Protein AF-A0A183HMC9-F1 (afdb_monomer)

Nearest PDB structures (foldseek):
  1joc-assembly1_B  TM=7.074E-01  e=7.768E-12  Homo sapiens
  2yw8-assembly1_A  TM=9.447E-01  e=4.026E-07  Homo sapiens
  3t7l-assembly1_A  TM=9.805E-01  e=4.493E-06  Homo sapiens
  2yqm-assembly1_A  TM=8.477E-01  e=4.026E-07  Homo sapiens
  1hyj-assembly1_A  TM=8.318E-01  e=1.734E-06  Homo sapiens

Sequence (182 aa):
DKEESLSKLHVQLETEKNRLKEASKYNEEKNENLKQMKEDLNELRIVQRDLEKKKAEWLQEKRALQERCLTAESDLEFERERAIVNKRNFDDVQTAIRELGQVNQNLQMDFAKQISRKWLEDSEAINCRACDKPFTLTNRKHHCRQCGQIFCASCSSFTAKIASSRNPVRVCNACHEEIMHR

Secondary structure (DSSP, 8-state):
-HHHHHHHHHHHHHHHHHHHHHHHHHHHHHHHHHHHHHHHHHHHHHHHHHHHHHHHHHHHHHHHHHHHHHHHHHHHHHHHHHHHHHHHHHHHHHHHHHHHHHHHHHHHHHHHHHHT-----TTT-SB-TTT-PBP-SSS--EE-TTT--EE-TGGG-EEEEETTEEEEEEE-HHHHHHHHT-

Structure (mmCIF, N/CA/C/O backbone):
data_AF-A0A183HMC9-F1
#
_entry.id   AF-A0A183HMC9-F1
#
loop_
_atom_site.group_PDB
_atom_site.id
_atom_site.type_symbol
_atom_site.label_atom_id
_atom_site.label_alt_id
_atom_site.label_comp_id
_atom_site.label_asym_id
_atom_site.label_entity_id
_atom_site.label_seq_id
_atom_site.pdbx_PDB_ins_code
_atom_site.Cartn_x
_atom_site.Cartn_y
_atom_site.Cartn_z
_atom_site.occupancy
_atom_site.B_iso_or_equiv
_atom_site.auth_seq_id
_atom_site.auth_comp_id
_atom_site.auth_asym_id
_atom_site.auth_atom_id
_atom_site.pdbx_PDB_model_num
ATOM 1 N N . ASP A 1 1 ? -75.807 0.124 96.092 1.00 62.97 1 ASP A N 1
ATOM 2 C CA . ASP A 1 1 ? -75.284 -0.032 94.713 1.00 62.97 1 ASP A CA 1
ATOM 3 C C . ASP A 1 1 ? -73.805 -0.407 94.602 1.00 62.97 1 ASP A C 1
ATOM 5 O O . ASP A 1 1 ? -73.076 0.156 93.794 1.00 62.97 1 ASP A O 1
ATOM 9 N N . LYS A 1 2 ? -73.324 -1.402 95.360 1.00 70.06 2 LYS A N 1
ATOM 10 C CA . LYS A 1 2 ? -71.967 -1.953 95.152 1.00 70.06 2 LYS A CA 1
ATOM 11 C C . LYS A 1 2 ? -71.930 -2.991 94.022 1.00 70.06 2 LYS A C 1
ATOM 13 O O . LYS A 1 2 ? -70.942 -3.051 93.298 1.00 70.06 2 LYS A O 1
ATOM 18 N N . GLU A 1 3 ? -73.010 -3.751 93.843 1.00 75.06 3 GLU A N 1
ATOM 19 C CA . GLU A 1 3 ? -73.153 -4.749 92.770 1.00 75.06 3 GLU A CA 1
ATOM 20 C C . GLU A 1 3 ? -73.138 -4.129 91.370 1.00 75.06 3 GLU A C 1
ATOM 22 O O . GLU A 1 3 ? -72.444 -4.628 90.489 1.00 75.06 3 GLU A O 1
ATOM 27 N N . GLU A 1 4 ? -73.825 -3.003 91.164 1.00 78.38 4 GLU A N 1
ATOM 28 C CA . GLU A 1 4 ? -73.857 -2.335 89.856 1.00 78.38 4 GLU A CA 1
ATOM 29 C C . GLU A 1 4 ? -72.483 -1.761 89.466 1.00 78.38 4 GLU A C 1
ATOM 31 O O . GLU A 1 4 ? -72.068 -1.828 88.308 1.00 78.38 4 GLU A O 1
ATOM 36 N N . SER A 1 5 ? -71.736 -1.248 90.448 1.00 82.69 5 SER A N 1
ATOM 37 C CA . SER A 1 5 ? -70.378 -0.732 90.244 1.00 82.69 5 SER A CA 1
ATOM 38 C C . SER A 1 5 ? -69.383 -1.858 89.919 1.00 82.69 5 SER A C 1
ATOM 40 O O . SER A 1 5 ? -68.568 -1.723 89.008 1.00 82.69 5 SER A O 1
ATOM 42 N N . LEU A 1 6 ? -69.505 -3.012 90.590 1.00 86.12 6 LEU A N 1
ATOM 43 C CA . LEU A 1 6 ? -68.744 -4.230 90.276 1.00 86.12 6 LEU A CA 1
ATOM 44 C C . LEU A 1 6 ? -69.059 -4.767 88.871 1.00 86.12 6 LEU A C 1
ATOM 46 O O . LEU A 1 6 ? -68.142 -5.144 88.143 1.00 86.12 6 LEU A O 1
ATOM 50 N N . SER A 1 7 ? -70.332 -4.759 88.468 1.00 87.31 7 SER A N 1
ATOM 51 C CA . SER A 1 7 ? -70.762 -5.187 87.132 1.00 87.31 7 SER A CA 1
ATOM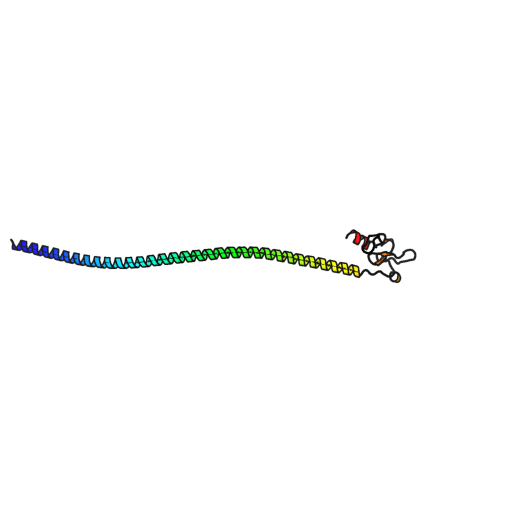 52 C C . SER A 1 7 ? -70.194 -4.289 86.023 1.00 87.31 7 SER A C 1
ATOM 54 O O . SER A 1 7 ? -69.635 -4.793 85.048 1.00 87.31 7 SER A O 1
ATOM 56 N N . LYS A 1 8 ? -70.229 -2.958 86.197 1.00 89.25 8 LYS A N 1
ATOM 57 C CA . LYS A 1 8 ? -69.613 -2.004 85.251 1.00 89.25 8 LYS A CA 1
ATOM 58 C C . LYS A 1 8 ? -68.103 -2.202 85.129 1.00 89.25 8 LYS A C 1
ATOM 60 O O . LYS A 1 8 ? -67.583 -2.210 84.014 1.00 89.25 8 LYS A O 1
ATOM 65 N N . LEU A 1 9 ? -67.412 -2.412 86.251 1.00 90.88 9 LEU A N 1
ATOM 66 C CA . LEU A 1 9 ? -65.973 -2.678 86.251 1.00 90.88 9 LEU A CA 1
ATOM 67 C C . LEU A 1 9 ? -65.641 -3.991 85.522 1.00 90.88 9 LEU A C 1
ATOM 69 O O . LEU A 1 9 ? -64.657 -4.057 84.792 1.00 90.88 9 LEU A O 1
ATOM 73 N N . HIS A 1 10 ? -66.483 -5.019 85.672 1.00 91.69 10 HIS A N 1
ATOM 74 C CA . HIS A 1 10 ? -66.322 -6.299 84.982 1.00 91.69 10 HIS A CA 1
ATOM 75 C C . HIS A 1 10 ? -66.470 -6.165 83.458 1.00 91.69 10 HIS A C 1
ATOM 77 O O . HIS A 1 10 ? -65.642 -6.683 82.711 1.00 91.69 10 HIS A O 1
ATOM 83 N N . VAL A 1 11 ? -67.468 -5.408 82.987 1.00 92.25 11 VAL A N 1
ATOM 84 C CA . VAL A 1 11 ? -67.662 -5.129 81.552 1.00 92.25 11 VAL A CA 1
ATOM 85 C C . VAL A 1 11 ? -66.489 -4.331 80.974 1.00 92.25 11 VAL A C 1
ATOM 87 O O . VAL A 1 11 ? -66.006 -4.643 79.883 1.00 92.25 11 VAL A O 1
ATOM 90 N N . GLN A 1 12 ? -65.991 -3.329 81.704 1.00 93.44 12 GLN A N 1
ATOM 91 C CA . GLN A 1 12 ? -64.810 -2.561 81.295 1.00 93.44 12 GLN A CA 1
ATOM 92 C C . GLN A 1 12 ? -63.561 -3.444 81.207 1.00 93.44 12 GLN A C 1
ATOM 94 O O . GLN A 1 12 ? -62.840 -3.379 80.213 1.00 93.44 12 GLN A O 1
ATOM 99 N N . LEU A 1 13 ? -63.343 -4.312 82.200 1.00 95.00 13 LEU A N 1
ATOM 100 C CA . LEU A 1 13 ? -62.228 -5.256 82.212 1.00 95.00 13 LEU A CA 1
ATOM 101 C C . LEU A 1 13 ? -62.276 -6.197 81.000 1.00 95.00 13 LEU A C 1
ATOM 103 O O . LEU A 1 13 ? -61.256 -6.402 80.347 1.00 95.00 13 LEU A O 1
ATOM 107 N N . GLU A 1 14 ? -63.448 -6.742 80.668 1.00 94.44 14 GLU A N 1
ATOM 108 C CA . GLU A 1 14 ? -63.586 -7.663 79.534 1.00 94.44 14 GLU A CA 1
ATOM 109 C C . GLU A 1 14 ? -63.429 -6.946 78.182 1.00 94.44 14 GLU A C 1
ATOM 111 O O . GLU A 1 14 ? -62.829 -7.487 77.252 1.00 94.44 14 GLU A O 1
ATOM 116 N N . THR A 1 15 ? -63.880 -5.692 78.086 1.00 94.25 15 THR A N 1
ATOM 117 C CA . THR A 1 15 ? -63.682 -4.855 76.890 1.00 94.25 15 THR A CA 1
ATOM 118 C C . THR A 1 15 ? -62.198 -4.575 76.654 1.00 94.25 15 THR A C 1
ATOM 120 O O . THR A 1 15 ? -61.693 -4.790 75.551 1.00 94.25 15 THR A O 1
ATOM 123 N N . GLU A 1 16 ? -61.474 -4.155 77.693 1.00 95.56 16 GLU A N 1
ATOM 124 C CA . GLU A 1 16 ? -60.033 -3.906 77.600 1.00 95.56 16 GLU A CA 1
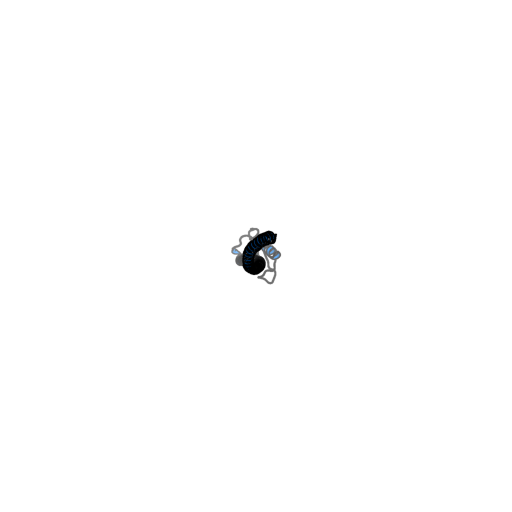ATOM 125 C C . GLU A 1 16 ? -59.250 -5.197 77.334 1.00 95.56 16 GLU A C 1
ATOM 127 O O . GLU A 1 16 ? -58.315 -5.200 76.538 1.00 95.56 16 GLU A O 1
ATOM 132 N N . LYS A 1 17 ? -59.682 -6.332 77.891 1.00 95.94 17 LYS A N 1
ATOM 133 C CA . LYS A 1 17 ? -59.099 -7.649 77.598 1.00 95.94 17 LYS A CA 1
ATOM 134 C C . LYS A 1 17 ? -59.272 -8.052 76.130 1.00 95.94 17 LYS A C 1
ATOM 136 O O . LYS A 1 17 ? -58.344 -8.609 75.543 1.00 95.94 17 LYS A O 1
ATOM 141 N N . ASN A 1 18 ? -60.423 -7.765 75.521 1.00 94.75 18 ASN A N 1
ATOM 142 C CA . ASN A 1 18 ? -60.656 -8.022 74.097 1.00 94.75 18 ASN A CA 1
ATOM 143 C C . ASN A 1 18 ? -59.820 -7.099 73.203 1.00 94.75 18 ASN A C 1
ATOM 145 O O . ASN A 1 18 ? -59.179 -7.583 72.273 1.00 94.75 18 ASN A O 1
ATOM 149 N N . ARG A 1 19 ? -59.717 -5.810 73.545 1.00 95.88 19 ARG A N 1
ATOM 150 C CA . ARG A 1 19 ? -58.807 -4.871 72.865 1.00 95.88 19 ARG A CA 1
ATOM 151 C C . ARG A 1 19 ? -57.354 -5.323 72.936 1.00 95.88 19 ARG A C 1
ATOM 153 O O . ARG A 1 19 ? -56.645 -5.274 71.935 1.00 95.88 19 ARG A O 1
ATOM 160 N N . LEU A 1 20 ? -56.917 -5.808 74.100 1.00 96.31 20 LEU A N 1
ATOM 161 C CA . LEU A 1 20 ? -55.562 -6.325 74.283 1.00 96.31 20 LEU A CA 1
ATOM 162 C C . LEU A 1 20 ? -55.300 -7.545 73.386 1.00 96.31 20 LEU A C 1
ATOM 164 O O . LEU A 1 20 ? -54.227 -7.654 72.799 1.00 96.31 20 LEU A O 1
ATOM 168 N N . LYS A 1 21 ? -56.286 -8.443 73.240 1.00 95.88 21 LYS A N 1
ATOM 169 C CA . LYS A 1 21 ? -56.199 -9.602 72.334 1.00 95.88 21 LYS A CA 1
ATOM 170 C C . LYS A 1 21 ? -56.096 -9.184 70.868 1.00 95.88 21 LYS A C 1
ATOM 172 O O . LYS A 1 21 ? -55.258 -9.722 70.149 1.00 95.88 21 LYS A O 1
ATOM 177 N N . GLU A 1 22 ? -56.917 -8.235 70.424 1.00 96.06 22 GLU A N 1
ATOM 178 C CA . GLU A 1 22 ? -56.872 -7.714 69.050 1.00 96.06 22 GLU A CA 1
ATOM 179 C C . GLU A 1 22 ? -55.540 -7.022 68.754 1.00 96.06 22 GLU A C 1
ATOM 181 O O . GLU A 1 22 ? -54.914 -7.297 67.730 1.00 96.06 22 GLU A O 1
ATOM 186 N N . ALA A 1 23 ? -55.062 -6.190 69.684 1.00 96.12 23 ALA A N 1
ATOM 187 C CA . ALA A 1 23 ? -53.761 -5.543 69.584 1.00 96.12 23 ALA A CA 1
ATOM 188 C C . ALA A 1 23 ? -52.615 -6.567 69.548 1.00 96.12 23 ALA A C 1
ATOM 190 O O . ALA A 1 23 ? -51.698 -6.415 68.744 1.00 96.12 23 ALA A O 1
ATOM 191 N N . SER A 1 24 ? -52.679 -7.630 70.362 1.00 96.56 24 SER A N 1
ATOM 192 C CA . SER A 1 24 ? -51.694 -8.724 70.347 1.00 96.56 24 SER A CA 1
ATOM 193 C C . SER A 1 24 ? -51.654 -9.419 68.989 1.00 96.56 24 SER A C 1
ATOM 195 O O . SER A 1 24 ? -50.582 -9.550 68.403 1.00 96.56 24 SER A O 1
ATOM 197 N N . LYS A 1 25 ? -52.822 -9.788 68.448 1.00 96.44 25 LYS A N 1
ATOM 198 C CA . LYS A 1 25 ? -52.937 -10.444 67.139 1.00 96.44 25 LYS A CA 1
ATOM 199 C C . LYS A 1 25 ? -52.407 -9.559 66.006 1.00 96.44 25 LYS A C 1
ATOM 201 O O . LYS A 1 25 ? -51.675 -10.030 65.142 1.00 96.44 25 LYS A O 1
ATOM 206 N N . TYR A 1 26 ? -52.735 -8.268 66.030 1.00 96.31 26 TYR A N 1
ATOM 207 C CA . TYR A 1 26 ? -52.198 -7.299 65.074 1.00 96.31 26 TYR A CA 1
ATOM 208 C C . TYR A 1 26 ? -50.669 -7.190 65.167 1.00 96.31 26 TYR A C 1
ATOM 210 O O . TYR A 1 26 ? -49.983 -7.120 64.148 1.00 96.31 26 TYR A O 1
ATOM 218 N N . ASN A 1 27 ? -50.118 -7.198 66.383 1.00 96.69 27 ASN A N 1
ATOM 219 C CA . ASN A 1 27 ? -48.677 -7.106 66.599 1.00 96.69 27 ASN A CA 1
ATOM 220 C C . ASN A 1 27 ? -47.946 -8.373 66.115 1.00 96.69 27 ASN A C 1
ATOM 222 O O . ASN A 1 27 ? -46.891 -8.274 65.496 1.00 96.69 27 ASN A O 1
ATOM 226 N N . GLU A 1 28 ? -48.531 -9.555 66.323 1.00 96.81 28 GLU A N 1
ATOM 227 C CA . GLU A 1 28 ? -48.043 -10.823 65.762 1.00 96.81 28 GLU A CA 1
ATOM 228 C C . GLU A 1 28 ? -47.997 -10.786 64.228 1.00 96.81 28 GLU A C 1
ATOM 230 O O . GLU A 1 28 ? -46.961 -11.085 63.636 1.00 96.81 28 GLU A O 1
ATOM 235 N N . GLU A 1 29 ? -49.070 -10.327 63.578 1.00 97.38 29 GLU A N 1
ATOM 236 C CA . GLU A 1 29 ? -49.123 -10.201 62.117 1.00 97.38 29 GLU A CA 1
ATOM 237 C C . GLU A 1 29 ? -48.082 -9.201 61.585 1.00 97.38 29 GLU A C 1
ATOM 239 O O . GLU A 1 29 ? -47.420 -9.439 60.571 1.00 97.38 29 GLU A O 1
ATOM 244 N N . LYS A 1 30 ? -47.885 -8.070 62.273 1.00 97.38 30 LYS A N 1
ATOM 245 C CA . LYS A 1 30 ? -46.835 -7.106 61.911 1.00 97.38 30 LYS A CA 1
ATOM 246 C C . LYS A 1 30 ? -45.432 -7.666 62.110 1.00 97.38 30 LYS A C 1
ATOM 248 O O . LYS A 1 30 ? -44.567 -7.376 61.283 1.00 97.38 30 LYS A O 1
ATOM 253 N N . ASN A 1 31 ? -45.207 -8.473 63.142 1.00 96.69 31 ASN A N 1
ATOM 254 C CA . ASN A 1 31 ? -43.922 -9.128 63.367 1.00 96.69 31 ASN A CA 1
ATOM 255 C C . ASN A 1 31 ? -43.592 -10.135 62.259 1.00 96.69 31 ASN A C 1
ATOM 257 O O . ASN A 1 31 ? -42.457 -10.134 61.781 1.00 96.69 31 ASN A O 1
ATOM 261 N N . GLU A 1 32 ? -44.566 -10.923 61.796 1.00 97.25 32 GLU A N 1
ATOM 262 C CA . GLU A 1 32 ? -44.337 -11.868 60.695 1.00 97.25 32 GLU A CA 1
ATOM 263 C C . GLU A 1 32 ? -44.075 -11.136 59.370 1.00 97.25 32 GLU A C 1
ATOM 265 O O . GLU A 1 32 ? -43.108 -11.436 58.672 1.00 97.25 32 GLU A O 1
ATOM 270 N N . ASN A 1 33 ? -44.841 -10.080 59.074 1.00 97.75 33 ASN A N 1
ATOM 271 C CA . ASN A 1 33 ? -44.582 -9.229 57.908 1.00 97.75 33 ASN A CA 1
ATOM 272 C C . ASN A 1 33 ? -43.186 -8.582 57.957 1.00 97.75 33 ASN A C 1
ATOM 274 O O . ASN A 1 33 ? -42.487 -8.511 56.948 1.00 97.75 33 ASN A O 1
ATOM 278 N N . LEU A 1 34 ? -42.759 -8.110 59.134 1.00 97.56 34 LEU A N 1
ATOM 279 C CA . LEU A 1 34 ? -41.429 -7.529 59.318 1.00 97.56 34 LEU A CA 1
ATOM 280 C C . LEU A 1 34 ? -40.324 -8.570 59.109 1.00 97.56 34 LEU A C 1
ATOM 282 O O . LEU A 1 34 ? -39.249 -8.226 58.617 1.00 97.56 34 LEU A O 1
ATOM 286 N N . LYS A 1 35 ? -40.568 -9.822 59.498 1.00 97.44 35 LYS A N 1
ATOM 287 C CA . LYS A 1 35 ? -39.643 -10.931 59.273 1.00 97.44 35 LYS A CA 1
ATOM 288 C C . LYS A 1 35 ? -39.508 -11.233 57.779 1.00 97.44 35 LYS A C 1
ATOM 290 O O . LYS A 1 35 ? -38.381 -11.207 57.292 1.00 97.44 35 LYS A O 1
ATOM 295 N N . GLN A 1 36 ? -40.619 -11.367 57.053 1.00 98.00 36 GLN A N 1
ATOM 296 C CA . GLN A 1 36 ? -40.601 -11.573 55.599 1.00 98.00 36 GLN A CA 1
ATOM 297 C C . GLN A 1 36 ? -39.870 -10.435 54.871 1.00 98.00 36 GLN A C 1
ATOM 299 O O . GLN A 1 36 ? -38.949 -10.670 54.099 1.00 98.00 36 GLN A O 1
ATOM 304 N N . MET A 1 37 ? -40.186 -9.178 55.197 1.00 97.69 37 MET A N 1
ATOM 305 C CA . MET A 1 37 ? -39.550 -8.013 54.569 1.00 97.69 37 MET A CA 1
ATOM 306 C C . MET A 1 37 ? -38.026 -7.972 54.792 1.00 97.69 37 MET A C 1
ATOM 308 O O . MET A 1 37 ? -37.276 -7.460 53.958 1.00 97.69 37 MET A O 1
ATOM 312 N N . LYS A 1 38 ? -37.540 -8.489 55.930 1.00 97.94 38 LYS A N 1
ATOM 313 C CA . LYS A 1 38 ? -36.099 -8.604 56.207 1.00 97.94 38 LYS A CA 1
ATOM 314 C C . LYS A 1 38 ? -35.439 -9.691 55.360 1.00 97.94 38 LYS A C 1
ATOM 316 O O . LYS A 1 38 ? -34.293 -9.496 54.954 1.00 97.94 38 LYS A O 1
ATOM 321 N N . GLU A 1 39 ? -36.132 -10.800 55.122 1.00 98.00 39 GLU A N 1
ATOM 322 C CA . GLU A 1 39 ? -35.669 -11.883 54.249 1.00 98.00 39 GLU A CA 1
ATOM 323 C C . GLU A 1 39 ? -35.572 -11.382 52.801 1.00 98.00 39 GLU A C 1
ATOM 325 O O . GLU A 1 39 ? -34.484 -11.420 52.223 1.00 98.00 39 GLU A O 1
ATOM 330 N N . ASP A 1 40 ? -36.629 -10.749 52.288 1.00 97.81 40 ASP A N 1
ATOM 331 C CA . ASP A 1 40 ? -36.663 -10.158 50.943 1.00 97.81 40 ASP A CA 1
ATOM 332 C C . ASP A 1 40 ? -35.556 -9.104 50.751 1.00 97.81 40 ASP A C 1
ATOM 334 O O . ASP A 1 40 ? -34.867 -9.066 49.729 1.00 97.81 40 ASP A O 1
ATOM 338 N N . LEU A 1 41 ? -35.322 -8.249 51.757 1.00 98.12 41 LEU A N 1
ATOM 339 C CA . LEU A 1 41 ? -34.238 -7.261 51.722 1.00 98.12 41 LEU A CA 1
ATOM 340 C C . LEU A 1 41 ? -32.859 -7.928 51.629 1.00 98.12 41 LEU A C 1
ATOM 342 O O . LEU A 1 41 ? -31.954 -7.395 50.980 1.00 98.12 41 LEU A O 1
ATOM 346 N N . ASN A 1 42 ? -32.669 -9.065 52.297 1.00 97.56 42 ASN A N 1
ATOM 347 C CA . ASN A 1 42 ? -31.416 -9.804 52.228 1.00 97.56 42 ASN A CA 1
ATOM 348 C C . ASN A 1 42 ? -31.219 -10.436 50.844 1.00 97.56 42 ASN A C 1
ATOM 350 O O . ASN A 1 42 ? -30.124 -10.343 50.289 1.00 97.56 42 ASN A O 1
ATOM 354 N N . GLU A 1 43 ? -32.276 -10.995 50.254 1.00 97.88 43 GLU A N 1
ATOM 355 C CA . GLU A 1 43 ? -32.247 -11.519 48.884 1.00 97.88 43 GLU A CA 1
ATOM 356 C C . GLU A 1 43 ? -31.926 -10.422 47.864 1.00 97.88 43 GLU A C 1
ATOM 358 O O . GLU A 1 43 ? -31.001 -10.566 47.061 1.00 97.88 43 GLU A O 1
ATOM 363 N N . LEU A 1 44 ? -32.599 -9.271 47.950 1.00 98.25 44 LEU A N 1
ATOM 364 C CA . LEU A 1 44 ? -32.339 -8.127 47.072 1.00 98.25 44 LEU A CA 1
ATOM 365 C C . LEU A 1 44 ? -30.895 -7.622 47.185 1.00 98.25 44 LEU A C 1
ATOM 367 O O . LEU A 1 44 ? -30.289 -7.259 46.177 1.00 98.25 44 LEU A O 1
ATOM 371 N N . ARG A 1 45 ? -30.305 -7.641 48.387 1.00 98.44 45 ARG A N 1
ATOM 372 C CA . ARG A 1 45 ? -28.889 -7.285 48.590 1.00 98.44 45 ARG A CA 1
ATOM 373 C C . ARG A 1 45 ? -27.932 -8.260 47.910 1.00 98.44 45 ARG A C 1
ATOM 375 O O . ARG A 1 45 ? -26.885 -7.829 47.425 1.00 98.44 45 ARG A O 1
ATOM 382 N N . ILE A 1 46 ? -28.259 -9.551 47.881 1.00 98.12 46 ILE A N 1
ATOM 383 C CA . ILE A 1 46 ? -27.463 -10.558 47.165 1.00 98.12 46 ILE A CA 1
ATOM 384 C C . ILE A 1 46 ? -27.544 -10.290 45.662 1.00 98.12 46 ILE A C 1
ATOM 386 O O . ILE A 1 46 ? -26.509 -10.136 45.016 1.00 98.12 46 ILE A O 1
ATOM 390 N N . VAL A 1 47 ? -28.758 -10.119 45.131 1.00 97.94 47 VAL A N 1
ATOM 391 C CA . VAL A 1 47 ? -28.978 -9.826 43.706 1.00 97.94 47 VAL A CA 1
ATOM 392 C C . VAL A 1 47 ? -28.262 -8.545 43.281 1.00 97.94 47 VAL A C 1
ATOM 394 O O . VAL A 1 47 ? -27.614 -8.520 42.234 1.00 97.94 47 VAL A O 1
ATOM 397 N N . GLN A 1 48 ? -28.321 -7.486 44.093 1.00 98.31 48 GLN A N 1
ATOM 398 C CA . GLN A 1 48 ? -27.612 -6.239 43.813 1.00 98.31 48 GLN A CA 1
ATOM 399 C C . GLN A 1 48 ? -26.101 -6.469 43.688 1.00 98.31 48 GLN A C 1
ATOM 401 O O . GLN A 1 48 ? -25.488 -6.006 42.726 1.00 98.31 48 GLN A O 1
ATOM 406 N N . ARG A 1 49 ? -25.505 -7.220 44.621 1.00 98.31 49 ARG A N 1
ATOM 407 C CA . ARG A 1 49 ? -24.070 -7.528 44.600 1.00 98.31 49 ARG A CA 1
ATOM 408 C C . ARG A 1 49 ? -23.682 -8.333 43.358 1.00 98.31 49 ARG A C 1
ATOM 410 O O . ARG A 1 49 ? -22.656 -8.053 42.739 1.00 98.31 49 ARG A O 1
ATOM 417 N N . ASP A 1 50 ? -24.511 -9.294 42.964 1.00 98.31 50 ASP A N 1
ATOM 418 C CA . ASP A 1 50 ? -24.274 -10.109 41.771 1.00 98.31 50 ASP A CA 1
ATOM 419 C C . ASP A 1 50 ? -24.368 -9.282 40.483 1.00 98.31 50 ASP A C 1
ATOM 421 O O . ASP A 1 50 ? -23.555 -9.449 39.569 1.00 98.31 50 ASP A O 1
ATOM 425 N N . LEU A 1 51 ? -25.324 -8.352 40.407 1.00 98.31 51 LEU A N 1
ATOM 426 C CA . LEU A 1 51 ? -25.449 -7.424 39.283 1.00 98.31 51 LEU A CA 1
ATOM 427 C C . LEU A 1 51 ? -24.264 -6.459 39.203 1.00 98.31 51 LEU A C 1
ATOM 429 O O . LEU A 1 51 ? -23.747 -6.219 38.112 1.00 98.31 51 LEU A O 1
ATOM 433 N N . GLU A 1 52 ? -23.801 -5.932 40.335 1.00 98.25 52 GLU A N 1
ATOM 434 C CA . GLU A 1 52 ? -22.615 -5.073 40.397 1.00 98.25 52 GLU A CA 1
ATOM 435 C C . GLU A 1 52 ? -21.358 -5.816 39.930 1.00 98.25 52 GLU A C 1
ATOM 437 O O . GLU A 1 52 ? -20.587 -5.278 39.129 1.00 98.25 52 GLU A O 1
ATOM 442 N N . LYS A 1 53 ? -21.195 -7.079 40.343 1.00 98.50 53 LYS A N 1
ATOM 443 C CA . LYS A 1 53 ? -20.106 -7.944 39.880 1.00 98.50 53 LYS A CA 1
ATOM 444 C C . LYS A 1 53 ? -20.173 -8.178 38.368 1.00 98.50 53 LYS A C 1
ATOM 446 O O . LYS A 1 53 ? -19.196 -7.902 37.674 1.00 98.50 53 LYS A O 1
ATOM 451 N N . LYS A 1 54 ? -21.330 -8.590 37.838 1.00 98.44 54 LYS A N 1
ATOM 452 C CA . LYS A 1 54 ? -21.524 -8.796 36.389 1.00 98.44 54 LYS A CA 1
ATOM 453 C C . LYS A 1 54 ? -21.274 -7.522 35.586 1.00 98.44 54 LYS A C 1
ATOM 455 O O . LYS A 1 54 ? -20.671 -7.565 34.518 1.00 98.44 54 LYS A O 1
ATOM 460 N N . LYS A 1 55 ? -21.707 -6.369 36.103 1.00 98.44 55 LYS A N 1
ATOM 461 C CA . LYS A 1 55 ? -21.449 -5.065 35.483 1.00 98.44 55 LYS A CA 1
ATOM 462 C C . LYS A 1 55 ? -19.950 -4.773 35.415 1.00 98.44 55 LYS A C 1
ATOM 464 O O . LYS A 1 55 ? -19.481 -4.284 34.388 1.00 98.44 55 LYS A O 1
ATOM 469 N N . ALA A 1 56 ? -19.206 -5.055 36.485 1.00 98.38 56 ALA A N 1
ATOM 470 C CA . ALA A 1 56 ? -17.759 -4.859 36.523 1.00 98.38 56 ALA A CA 1
ATOM 471 C C . ALA A 1 56 ? -17.026 -5.783 35.536 1.00 98.38 56 ALA A C 1
ATOM 473 O O . ALA A 1 56 ? -16.173 -5.305 34.786 1.00 98.38 56 ALA A O 1
ATOM 474 N N . GLU A 1 57 ? -17.406 -7.062 35.485 1.00 98.38 57 GLU A N 1
ATOM 475 C CA . GLU A 1 57 ? -16.875 -8.051 34.535 1.00 98.38 57 GLU A CA 1
ATOM 476 C C . GLU A 1 57 ? -17.131 -7.619 33.087 1.00 98.38 57 GLU A C 1
ATOM 478 O O . GLU A 1 57 ? -16.198 -7.521 32.290 1.00 98.38 57 GLU A O 1
ATOM 483 N N . TRP A 1 58 ? -18.369 -7.235 32.768 1.00 98.56 58 TRP A N 1
ATOM 484 C CA . TRP A 1 58 ? -18.724 -6.756 31.434 1.00 98.56 58 TRP A CA 1
ATOM 485 C C . TRP A 1 58 ? -17.963 -5.480 31.047 1.00 98.56 58 TRP A C 1
ATOM 487 O O . TRP A 1 58 ? -17.502 -5.338 29.916 1.00 98.56 58 TRP A O 1
ATOM 497 N N . LEU A 1 59 ? -17.783 -4.542 31.984 1.00 98.56 59 LEU A N 1
ATOM 498 C CA . LEU A 1 59 ? -16.984 -3.332 31.761 1.00 98.56 59 LEU A CA 1
ATOM 499 C C . LEU A 1 59 ? -15.517 -3.658 31.461 1.00 98.56 59 LEU A C 1
ATOM 501 O O . LEU A 1 59 ? -14.900 -2.981 30.637 1.00 98.56 59 LEU A O 1
ATOM 505 N N . GLN A 1 60 ? -14.949 -4.663 32.128 1.00 98.44 60 GLN A N 1
ATOM 506 C CA . GLN A 1 60 ? -13.588 -5.122 31.866 1.00 98.44 60 GLN A CA 1
ATOM 507 C C . GLN A 1 60 ? -13.480 -5.779 30.488 1.00 98.44 60 GLN A C 1
ATOM 509 O O . GLN A 1 60 ? -12.581 -5.429 29.725 1.00 98.44 60 GLN A O 1
ATOM 514 N N . GLU A 1 61 ? -14.409 -6.667 30.146 1.00 98.31 61 GLU A N 1
ATOM 515 C CA . GLU A 1 61 ? -14.430 -7.340 28.847 1.00 98.31 61 GLU A CA 1
ATOM 516 C C . GLU A 1 61 ? -14.618 -6.347 27.695 1.00 98.31 61 GLU A C 1
ATOM 518 O O . GLU A 1 61 ? -13.883 -6.395 26.708 1.00 98.31 61 GLU A O 1
ATOM 523 N N . LYS A 1 62 ? -15.528 -5.376 27.853 1.00 98.44 62 LYS A N 1
ATOM 524 C CA . LYS A 1 62 ? -15.720 -4.289 26.888 1.00 98.44 62 LYS A CA 1
ATOM 525 C C . LYS A 1 62 ? -14.427 -3.506 26.657 1.00 98.44 62 LYS A C 1
ATOM 527 O O . LYS A 1 62 ? -14.091 -3.234 25.508 1.00 98.44 62 LYS A O 1
ATOM 532 N N . ARG A 1 63 ? -13.707 -3.139 27.726 1.00 98.44 63 ARG A N 1
ATOM 533 C CA . ARG A 1 63 ? -12.423 -2.424 27.610 1.00 98.44 63 ARG A CA 1
ATOM 534 C C . ARG A 1 63 ? -11.382 -3.260 26.869 1.00 98.44 63 ARG A C 1
ATOM 536 O O . ARG A 1 63 ? -10.759 -2.747 25.950 1.00 98.44 63 ARG A O 1
ATOM 543 N N . ALA A 1 64 ? -11.254 -4.540 27.215 1.00 98.31 64 ALA A N 1
ATOM 544 C CA . ALA A 1 64 ? -10.319 -5.443 26.549 1.00 98.31 64 ALA A CA 1
ATOM 545 C C . ALA A 1 64 ? -10.650 -5.625 25.058 1.00 98.31 64 ALA A C 1
ATOM 547 O O . ALA A 1 64 ? -9.753 -5.660 24.220 1.00 98.31 64 ALA A O 1
ATOM 548 N N . LEU A 1 65 ? -11.935 -5.724 24.703 1.00 98.50 65 LEU A N 1
ATOM 549 C CA . LEU A 1 65 ? -12.356 -5.792 23.304 1.00 98.50 65 LEU A CA 1
ATOM 550 C C . LEU A 1 65 ? -12.029 -4.495 22.558 1.00 98.50 65 LEU A C 1
ATOM 552 O O . LEU A 1 65 ? -11.507 -4.556 21.450 1.00 98.50 65 LEU A O 1
ATOM 556 N N . GLN A 1 66 ? -12.297 -3.343 23.171 1.00 98.38 66 GLN A N 1
ATOM 557 C CA . GLN A 1 66 ? -12.002 -2.042 22.579 1.00 98.38 66 GLN A CA 1
ATOM 558 C C . GLN A 1 66 ? -10.498 -1.858 22.328 1.00 98.38 66 GLN A C 1
ATOM 560 O O . GLN A 1 66 ? -10.122 -1.394 21.258 1.00 98.38 66 GLN A O 1
ATOM 565 N N . GLU A 1 67 ? -9.645 -2.270 23.266 1.00 98.38 67 GLU A N 1
ATOM 566 C CA . GLU A 1 67 ? -8.188 -2.250 23.094 1.00 98.38 67 GLU A CA 1
ATOM 567 C C . GLU A 1 67 ? -7.746 -3.130 21.918 1.00 98.38 67 GLU A C 1
ATOM 569 O O . GLU A 1 67 ? -7.032 -2.656 21.038 1.00 98.38 67 GLU A O 1
ATOM 574 N N . ARG A 1 68 ? -8.254 -4.369 21.822 1.00 98.44 68 ARG A N 1
ATOM 575 C CA . ARG A 1 68 ? -7.965 -5.249 20.676 1.00 98.44 68 ARG A CA 1
ATOM 576 C C . ARG A 1 68 ? -8.396 -4.643 19.342 1.00 98.44 68 ARG A C 1
ATOM 578 O O . ARG A 1 68 ? -7.678 -4.797 18.359 1.00 98.44 68 ARG A O 1
ATOM 585 N N . CYS A 1 69 ? -9.556 -3.987 19.294 1.00 98.44 69 CYS A N 1
ATOM 586 C CA . CYS A 1 69 ? -10.026 -3.314 18.084 1.00 98.44 69 CYS A CA 1
ATOM 587 C C . CYS A 1 69 ? -9.079 -2.183 17.673 1.00 98.44 69 CYS A C 1
ATOM 589 O O . CYS A 1 69 ? -8.692 -2.127 16.512 1.00 98.44 69 CYS A O 1
ATOM 591 N N . LEU A 1 70 ? -8.654 -1.343 18.621 1.00 98.06 70 LEU A N 1
ATOM 592 C CA . LEU A 1 70 ? -7.717 -0.250 18.349 1.00 98.06 70 LEU A CA 1
ATOM 593 C C . LEU A 1 70 ? -6.359 -0.766 17.854 1.00 98.06 70 LEU A C 1
ATOM 595 O O . LEU A 1 70 ? -5.812 -0.231 16.893 1.00 98.06 70 LEU A O 1
ATOM 599 N N . THR A 1 71 ? -5.825 -1.828 18.465 1.00 98.31 71 THR A N 1
ATOM 600 C CA . THR A 1 71 ? -4.581 -2.456 17.992 1.00 98.31 71 THR A CA 1
ATOM 601 C C . THR A 1 71 ? -4.740 -3.009 16.578 1.00 98.31 71 THR A C 1
ATOM 603 O O . THR A 1 71 ? -3.910 -2.729 15.721 1.00 98.31 71 THR A O 1
ATOM 606 N N . ALA A 1 72 ? -5.833 -3.726 16.302 1.00 98.00 72 ALA A N 1
ATOM 607 C CA . ALA A 1 72 ? -6.084 -4.275 14.973 1.00 98.00 72 ALA A CA 1
ATOM 608 C C . ALA A 1 72 ? -6.237 -3.177 13.905 1.00 98.00 72 ALA A C 1
ATOM 610 O O . ALA A 1 72 ? -5.773 -3.350 12.781 1.00 98.00 72 ALA A O 1
ATOM 611 N N . GLU A 1 73 ? -6.863 -2.047 14.238 1.00 98.38 73 GLU A N 1
ATOM 612 C CA . GLU A 1 73 ? -6.951 -0.888 13.343 1.00 98.38 73 GLU A CA 1
ATOM 613 C C . GLU A 1 73 ? -5.567 -0.309 13.025 1.00 98.38 73 GLU A C 1
ATOM 615 O O . GLU A 1 73 ? -5.260 -0.105 11.849 1.00 98.38 73 GLU A O 1
ATOM 620 N N . SER A 1 74 ? -4.715 -0.125 14.039 1.00 98.19 74 SER A N 1
ATOM 621 C CA . SER A 1 74 ? -3.330 0.329 13.849 1.00 98.19 74 SER A CA 1
ATOM 622 C C . SER A 1 74 ? -2.518 -0.644 12.989 1.00 98.19 74 SER A C 1
ATOM 624 O O . SER A 1 74 ? -1.779 -0.216 12.103 1.00 98.19 74 SER A O 1
ATOM 626 N N . ASP A 1 75 ? -2.648 -1.952 13.223 1.00 98.38 75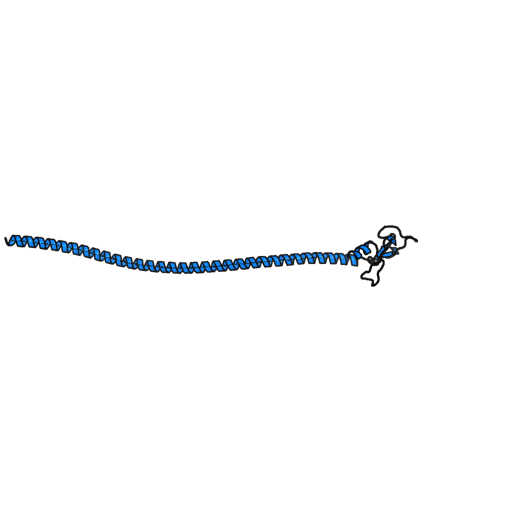 ASP A N 1
ATOM 627 C CA . ASP A 1 75 ? -1.936 -2.966 12.440 1.00 98.38 75 ASP A CA 1
ATOM 628 C C . ASP A 1 75 ? -2.393 -2.940 10.974 1.00 98.38 75 ASP A C 1
ATOM 630 O O . ASP A 1 75 ? -1.577 -2.993 10.053 1.00 98.38 75 ASP A O 1
ATOM 634 N N . LEU A 1 76 ? -3.701 -2.799 10.734 1.00 98.31 76 LEU A N 1
ATOM 635 C CA . LEU A 1 76 ? -4.256 -2.686 9.386 1.00 98.31 76 LEU A CA 1
ATOM 636 C C . LEU A 1 76 ? -3.776 -1.426 8.660 1.00 98.31 76 LEU A C 1
ATOM 638 O O . LEU A 1 76 ? -3.548 -1.478 7.450 1.00 98.31 76 LEU A O 1
ATOM 642 N N . GLU A 1 77 ? -3.641 -0.302 9.361 1.00 98.19 77 GLU A N 1
ATOM 643 C CA . GLU A 1 77 ? -3.090 0.931 8.798 1.00 98.19 77 GLU A CA 1
ATOM 644 C C . GLU A 1 77 ? -1.627 0.744 8.378 1.00 98.19 77 GLU A C 1
ATOM 646 O O . GLU A 1 77 ? -1.286 0.996 7.220 1.00 98.19 77 GLU A O 1
ATOM 651 N N . PHE A 1 78 ? -0.800 0.175 9.257 1.00 98.38 78 PHE A N 1
ATOM 652 C CA . PHE A 1 78 ? 0.600 -0.134 8.958 1.00 98.38 78 PHE A CA 1
ATOM 653 C C . PHE A 1 78 ? 0.751 -1.059 7.740 1.00 98.38 78 PHE A C 1
ATOM 655 O O . PHE A 1 78 ? 1.560 -0.819 6.839 1.00 98.38 78 PHE A O 1
ATOM 662 N N . GLU A 1 79 ? -0.061 -2.113 7.671 1.00 98.31 79 GLU A N 1
ATOM 663 C CA . GLU A 1 79 ? -0.052 -3.056 6.554 1.00 98.31 79 GLU A CA 1
ATOM 664 C C . GLU A 1 79 ? -0.471 -2.408 5.228 1.00 98.31 79 GLU A C 1
ATOM 666 O O . GLU A 1 79 ? 0.110 -2.703 4.177 1.00 98.31 79 GLU A O 1
ATOM 671 N N . ARG A 1 80 ? -1.438 -1.482 5.258 1.00 98.44 80 ARG A N 1
ATOM 672 C CA . ARG A 1 80 ? -1.846 -0.708 4.075 1.00 98.44 80 ARG A CA 1
ATOM 673 C C . ARG A 1 80 ? -0.714 0.173 3.566 1.00 98.44 80 ARG A C 1
ATOM 675 O O . ARG A 1 80 ? -0.439 0.158 2.366 1.00 98.44 80 ARG A O 1
ATOM 682 N N . GLU A 1 81 ? -0.041 0.905 4.450 1.00 98.31 81 GLU A N 1
ATOM 683 C CA . GLU A 1 81 ? 1.101 1.743 4.072 1.00 98.31 81 GLU A CA 1
ATOM 684 C C . GLU A 1 81 ? 2.230 0.905 3.467 1.00 98.31 81 GLU A C 1
ATOM 686 O O . GLU A 1 81 ? 2.749 1.221 2.390 1.00 98.31 81 GLU A O 1
ATOM 691 N N . ARG A 1 82 ? 2.553 -0.230 4.096 1.00 98.56 82 ARG A N 1
ATOM 692 C CA . ARG A 1 82 ? 3.568 -1.157 3.588 1.00 98.56 82 ARG A CA 1
ATOM 693 C C . ARG A 1 82 ? 3.209 -1.707 2.208 1.00 98.56 82 ARG A C 1
ATOM 695 O O . ARG A 1 82 ? 4.076 -1.794 1.337 1.00 98.56 82 ARG A O 1
ATOM 702 N N . ALA A 1 83 ? 1.943 -2.051 1.979 1.00 98.56 83 ALA A N 1
ATOM 703 C CA . ALA A 1 83 ? 1.471 -2.521 0.680 1.00 98.56 83 ALA A CA 1
ATOM 704 C C . ALA A 1 83 ? 1.618 -1.452 -0.417 1.00 98.56 83 ALA A C 1
ATOM 706 O O . ALA A 1 83 ? 2.017 -1.781 -1.535 1.00 98.56 83 ALA A O 1
ATOM 707 N N . ILE A 1 84 ? 1.357 -0.178 -0.102 1.00 98.50 84 ILE A N 1
ATOM 708 C CA . ILE A 1 84 ? 1.540 0.942 -1.039 1.00 98.50 84 ILE A CA 1
ATOM 709 C C . ILE A 1 84 ? 3.014 1.076 -1.439 1.00 98.50 84 ILE A C 1
ATOM 711 O O . ILE A 1 84 ? 3.320 1.173 -2.630 1.00 98.50 84 ILE A O 1
ATOM 715 N N . VAL A 1 85 ? 3.929 1.035 -0.468 1.00 98.38 85 VAL A N 1
ATOM 716 C CA . VAL A 1 85 ? 5.375 1.121 -0.731 1.00 98.38 85 VAL A CA 1
ATOM 717 C C . VAL A 1 85 ? 5.852 -0.063 -1.570 1.00 98.38 85 VAL A C 1
ATOM 719 O O . VAL A 1 85 ? 6.543 0.126 -2.569 1.00 98.38 85 VAL A O 1
ATOM 722 N N . ASN A 1 86 ? 5.437 -1.282 -1.221 1.00 98.25 86 ASN A N 1
ATOM 723 C CA . ASN A 1 86 ? 5.800 -2.480 -1.976 1.00 98.25 86 ASN A CA 1
ATOM 724 C C . ASN A 1 86 ? 5.289 -2.431 -3.418 1.00 98.25 86 ASN A C 1
ATOM 726 O O . ASN A 1 86 ? 6.017 -2.805 -4.336 1.00 98.25 86 ASN A O 1
ATOM 730 N N . LYS A 1 87 ? 4.064 -1.935 -3.625 1.00 98.56 87 LYS A N 1
ATOM 731 C CA . LYS A 1 87 ? 3.504 -1.745 -4.964 1.00 98.56 87 LYS A CA 1
ATOM 732 C C . LYS A 1 87 ? 4.334 -0.754 -5.777 1.00 98.56 87 LYS A C 1
ATOM 734 O O . LYS A 1 87 ? 4.696 -1.066 -6.905 1.00 98.56 87 LYS A O 1
ATOM 739 N N . ARG A 1 88 ? 4.691 0.394 -5.195 1.00 98.56 88 ARG A N 1
ATOM 740 C CA . ARG A 1 88 ? 5.543 1.385 -5.865 1.00 98.56 88 ARG A CA 1
ATOM 741 C C . ARG A 1 88 ? 6.895 0.789 -6.260 1.00 98.56 88 ARG A C 1
ATOM 743 O O . ARG A 1 88 ? 7.295 0.909 -7.410 1.00 98.56 88 ARG A O 1
ATOM 750 N N . ASN A 1 89 ? 7.555 0.087 -5.338 1.00 98.38 89 ASN A N 1
ATOM 751 C CA . ASN A 1 89 ? 8.835 -0.567 -5.618 1.00 98.38 89 ASN A CA 1
ATOM 752 C C . ASN A 1 89 ? 8.712 -1.601 -6.748 1.00 98.38 89 ASN A C 1
ATOM 754 O O . ASN A 1 89 ? 9.601 -1.710 -7.589 1.00 98.38 89 ASN A O 1
ATOM 758 N N . PHE A 1 90 ? 7.613 -2.357 -6.780 1.00 98.50 90 PHE A N 1
ATOM 759 C CA . PHE A 1 90 ? 7.341 -3.307 -7.855 1.00 98.50 90 PHE A CA 1
ATOM 760 C C . PHE A 1 90 ? 7.159 -2.605 -9.208 1.00 98.50 90 PHE A C 1
ATOM 762 O O . PHE A 1 90 ? 7.778 -3.017 -10.190 1.00 98.50 90 PHE A O 1
ATOM 769 N N . ASP A 1 91 ? 6.369 -1.532 -9.254 1.00 98.44 91 ASP A N 1
ATOM 770 C CA . ASP A 1 91 ? 6.122 -0.751 -10.471 1.00 98.44 91 ASP A CA 1
ATOM 771 C C . ASP A 1 91 ? 7.421 -0.108 -11.007 1.00 98.44 91 ASP A C 1
ATOM 773 O O . ASP A 1 91 ? 7.673 -0.116 -12.220 1.00 98.44 91 ASP A O 1
ATOM 777 N N . ASP A 1 92 ? 8.284 0.380 -10.108 1.00 98.50 92 ASP A N 1
ATOM 778 C CA . ASP A 1 92 ? 9.598 0.946 -10.434 1.00 98.50 92 ASP A CA 1
ATOM 779 C C . ASP A 1 92 ? 10.522 -0.123 -11.045 1.00 98.50 92 ASP A C 1
ATOM 781 O O . ASP A 1 92 ? 11.094 0.073 -12.122 1.00 98.50 92 ASP A O 1
ATOM 785 N N . VAL A 1 93 ? 10.613 -1.302 -10.416 1.00 98.19 93 VAL A N 1
ATOM 786 C CA . VAL A 1 93 ? 11.405 -2.432 -10.934 1.00 98.19 93 VAL A CA 1
ATOM 787 C C . VAL A 1 93 ? 10.866 -2.915 -12.280 1.00 98.19 93 VAL A C 1
ATOM 789 O O . VAL A 1 93 ? 11.640 -3.172 -13.203 1.00 98.19 93 VAL A O 1
ATOM 792 N N . GLN A 1 94 ? 9.546 -3.012 -12.435 1.00 98.56 94 GLN A N 1
ATOM 793 C CA . GLN A 1 94 ? 8.934 -3.430 -13.693 1.00 98.56 94 GLN A CA 1
ATOM 794 C C . GLN A 1 94 ? 9.236 -2.438 -14.823 1.00 98.56 94 GLN A C 1
ATOM 796 O O . GLN A 1 94 ? 9.469 -2.846 -15.964 1.00 98.56 94 GLN A O 1
ATOM 801 N N . THR A 1 95 ? 9.258 -1.142 -14.517 1.00 98.50 95 THR A N 1
ATOM 802 C CA . THR A 1 95 ? 9.632 -0.098 -15.477 1.00 98.50 95 THR A CA 1
ATOM 803 C C . THR A 1 95 ? 11.099 -0.214 -15.872 1.00 98.50 95 THR A C 1
ATOM 805 O O . THR A 1 95 ? 11.386 -0.297 -17.067 1.00 98.50 95 THR A O 1
ATOM 808 N N . ALA A 1 96 ? 12.003 -0.370 -14.904 1.00 98.31 96 ALA A N 1
ATOM 809 C CA . ALA A 1 96 ? 13.425 -0.573 -15.174 1.00 98.31 96 ALA A CA 1
ATOM 810 C C . ALA A 1 96 ? 13.688 -1.814 -16.047 1.00 98.31 96 ALA A C 1
ATOM 812 O O . ALA A 1 96 ? 14.481 -1.763 -16.986 1.00 98.31 96 ALA A O 1
ATOM 813 N N . ILE A 1 97 ? 12.987 -2.928 -15.798 1.00 98.44 97 ILE A N 1
ATOM 814 C CA . ILE A 1 97 ? 13.104 -4.147 -16.615 1.00 98.44 97 ILE A CA 1
ATOM 815 C C . ILE A 1 97 ? 12.675 -3.890 -18.065 1.00 98.44 97 ILE A C 1
ATOM 817 O O . ILE A 1 97 ? 13.343 -4.356 -18.990 1.00 98.44 97 ILE A O 1
ATOM 821 N N . ARG A 1 98 ? 11.580 -3.149 -18.286 1.00 98.06 98 ARG A N 1
ATOM 822 C CA . ARG A 1 98 ? 11.122 -2.802 -19.642 1.00 98.06 98 ARG A CA 1
ATOM 823 C C . ARG A 1 98 ? 12.146 -1.947 -20.382 1.00 98.06 98 ARG A C 1
ATOM 825 O O . ARG A 1 98 ? 12.470 -2.257 -21.527 1.00 98.06 98 ARG A O 1
ATOM 832 N N . GLU A 1 99 ? 12.673 -0.918 -19.728 1.00 97.88 99 GLU A N 1
ATOM 833 C CA . GLU A 1 99 ? 13.680 -0.023 -20.308 1.00 97.88 99 GLU A CA 1
ATOM 834 C C . GLU A 1 99 ? 14.969 -0.774 -20.649 1.00 97.88 99 GLU A C 1
ATOM 836 O O . GLU A 1 99 ? 15.471 -0.673 -21.769 1.00 97.88 99 GLU A O 1
ATOM 841 N N . LEU A 1 100 ? 15.463 -1.609 -19.730 1.00 98.06 100 LEU A N 1
ATOM 842 C CA . LEU A 1 100 ? 16.615 -2.476 -19.978 1.00 98.06 100 LEU A CA 1
ATOM 843 C C . LEU A 1 100 ? 16.366 -3.431 -21.148 1.00 98.06 100 LEU A C 1
ATOM 845 O O . LEU A 1 100 ? 17.252 -3.630 -21.979 1.00 98.06 100 LEU A O 1
ATOM 849 N N . GLY A 1 101 ? 15.159 -3.994 -21.247 1.00 97.69 101 GLY A N 1
ATOM 850 C CA . GLY A 1 101 ? 14.750 -4.826 -22.375 1.00 97.69 101 GLY A CA 1
ATOM 851 C C . GLY A 1 101 ? 14.830 -4.079 -23.708 1.00 97.69 101 GLY A C 1
ATOM 852 O O . GLY A 1 101 ? 15.402 -4.597 -24.667 1.00 97.69 101 GLY A O 1
ATOM 853 N N . GLN A 1 102 ? 14.325 -2.845 -23.756 1.00 97.31 102 GLN A N 1
ATOM 854 C CA . GLN A 1 102 ? 14.370 -2.002 -24.950 1.00 97.31 102 GLN A CA 1
ATOM 855 C C . GLN A 1 102 ? 15.806 -1.623 -25.334 1.00 97.31 102 GLN A C 1
ATOM 857 O O . GLN A 1 102 ? 16.190 -1.742 -26.498 1.00 97.31 102 GLN A O 1
ATOM 862 N N . VAL A 1 103 ? 16.627 -1.214 -24.364 1.00 96.81 103 VAL A N 1
ATOM 863 C CA . VAL A 1 103 ? 18.041 -0.889 -24.603 1.00 96.81 103 VAL A CA 1
ATOM 864 C C . VAL A 1 103 ? 18.798 -2.116 -25.110 1.00 96.81 103 VAL A C 1
ATOM 866 O O . VAL A 1 103 ? 19.554 -2.009 -26.073 1.00 96.81 103 VAL A O 1
ATOM 869 N N . ASN A 1 104 ? 18.564 -3.294 -24.529 1.00 96.75 104 ASN A N 1
ATOM 870 C CA . ASN A 1 104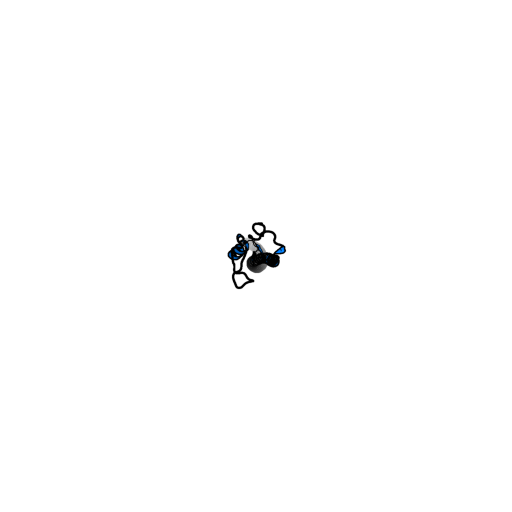 ? 19.197 -4.534 -24.975 1.00 96.75 104 ASN A CA 1
ATOM 871 C C . ASN A 1 104 ? 18.804 -4.887 -26.421 1.00 96.75 104 ASN A C 1
ATOM 873 O O . ASN A 1 104 ? 19.669 -5.225 -27.225 1.00 96.75 104 ASN A O 1
ATOM 877 N N . GLN A 1 105 ? 17.529 -4.739 -26.791 1.00 96.00 105 GLN A N 1
ATOM 878 C CA . GLN A 1 105 ? 17.089 -4.934 -28.179 1.00 96.00 105 GLN A CA 1
ATOM 879 C C . GLN A 1 105 ? 17.782 -3.964 -29.144 1.00 96.00 105 GLN A C 1
ATOM 881 O O . GLN A 1 105 ? 18.306 -4.399 -30.169 1.00 96.00 105 GLN A O 1
ATOM 886 N N . ASN A 1 106 ? 17.854 -2.675 -28.798 1.00 94.62 106 ASN A N 1
ATOM 887 C CA . ASN A 1 106 ? 18.546 -1.675 -29.615 1.00 94.62 106 ASN A CA 1
ATOM 888 C C . ASN A 1 106 ? 20.029 -2.027 -29.798 1.00 94.62 106 ASN A C 1
ATOM 890 O O . ASN A 1 106 ? 20.537 -2.010 -30.918 1.00 94.62 106 ASN A O 1
ATOM 894 N N . LEU A 1 107 ? 20.707 -2.430 -28.719 1.00 94.25 107 LEU A N 1
ATOM 895 C CA . LEU A 1 107 ? 22.105 -2.861 -28.770 1.00 94.25 107 LEU A CA 1
ATOM 896 C C . LEU A 1 107 ? 22.295 -4.093 -29.662 1.00 94.25 107 LEU A C 1
ATOM 898 O O . LEU A 1 107 ? 23.248 -4.141 -30.440 1.00 94.25 107 LEU A O 1
ATOM 902 N N . GLN A 1 108 ? 21.390 -5.073 -29.597 1.00 94.44 108 GLN A N 1
ATOM 903 C CA . GLN A 1 108 ? 21.433 -6.247 -30.473 1.00 94.44 108 GLN A CA 1
ATOM 904 C C . GLN A 1 108 ? 21.252 -5.864 -31.946 1.00 94.44 108 GLN A C 1
ATOM 906 O O . GLN A 1 108 ? 21.981 -6.370 -32.802 1.00 94.44 108 GLN A O 1
ATOM 911 N N . MET A 1 109 ? 20.329 -4.946 -32.250 1.00 90.88 109 MET A N 1
ATOM 912 C CA . MET A 1 109 ? 20.135 -4.435 -33.609 1.00 90.88 109 MET A CA 1
ATOM 913 C C . MET A 1 109 ? 21.371 -3.689 -34.122 1.00 90.88 109 MET A C 1
ATOM 915 O O . MET A 1 109 ? 21.818 -3.937 -35.246 1.00 90.88 109 MET A O 1
ATOM 919 N N . ASP A 1 110 ? 21.967 -2.824 -33.302 1.00 88.50 110 ASP A N 1
ATOM 920 C CA . ASP A 1 110 ? 23.188 -2.097 -33.652 1.00 88.50 110 ASP A CA 1
ATOM 921 C C . ASP A 1 110 ? 24.368 -3.039 -33.882 1.00 88.50 110 ASP A C 1
ATOM 923 O O . ASP A 1 110 ? 25.122 -2.879 -34.847 1.00 88.50 110 ASP A O 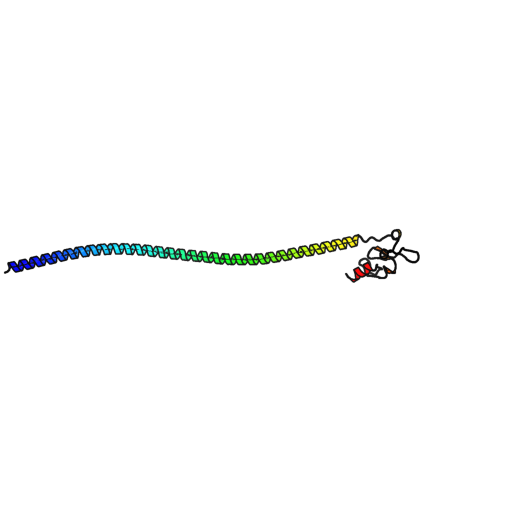1
ATOM 927 N N . PHE A 1 111 ? 24.507 -4.057 -33.035 1.00 88.94 111 PHE A N 1
ATOM 928 C CA . PHE A 1 111 ? 25.531 -5.081 -33.179 1.00 88.94 111 PHE A CA 1
ATOM 929 C C . PHE A 1 111 ? 25.344 -5.889 -34.471 1.00 88.94 111 PHE A C 1
ATOM 931 O O . PHE A 1 111 ? 26.292 -6.053 -35.242 1.00 88.94 111 PHE A O 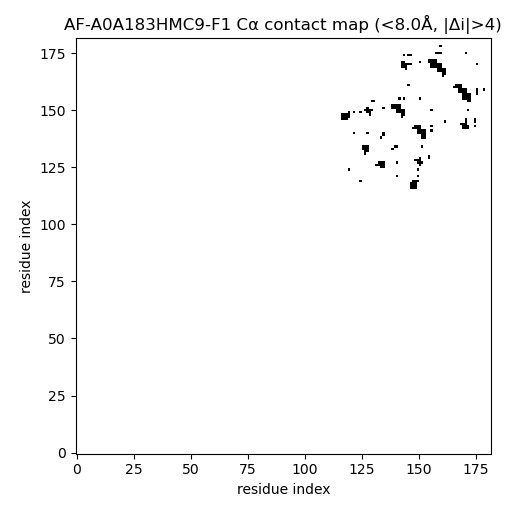1
ATOM 938 N N . ALA A 1 112 ? 24.114 -6.304 -34.788 1.00 89.88 112 ALA A N 1
ATOM 939 C CA . ALA A 1 112 ? 23.798 -6.979 -36.047 1.00 89.88 112 ALA A CA 1
ATOM 940 C C . ALA A 1 112 ? 24.085 -6.089 -37.275 1.00 89.88 112 ALA A C 1
ATOM 942 O O . ALA A 1 112 ? 24.656 -6.545 -38.275 1.00 89.88 112 ALA A O 1
ATOM 943 N N . LYS A 1 113 ? 23.763 -4.789 -37.198 1.00 85.69 113 LYS A N 1
ATOM 944 C CA . LYS A 1 113 ? 24.094 -3.796 -38.236 1.00 85.69 113 LYS A CA 1
ATOM 945 C C . LYS A 1 113 ? 25.604 -3.611 -38.391 1.00 85.69 113 LYS A C 1
ATOM 947 O O . LYS A 1 113 ? 26.058 -3.275 -39.481 1.00 85.69 113 LYS A O 1
ATOM 952 N N . GLN A 1 114 ? 26.395 -3.792 -37.336 1.00 82.88 114 GLN A N 1
ATOM 953 C CA . GLN A 1 114 ? 27.856 -3.745 -37.426 1.00 82.88 114 GLN A CA 1
ATOM 954 C C . GLN A 1 114 ? 28.432 -5.020 -38.046 1.00 82.88 114 GLN A C 1
ATOM 956 O O . GLN A 1 114 ? 29.228 -4.914 -38.974 1.00 82.88 114 GLN A O 1
ATOM 961 N N . ILE A 1 115 ? 27.990 -6.204 -37.611 1.00 84.25 115 ILE A N 1
ATOM 962 C CA . ILE A 1 115 ? 28.464 -7.494 -38.146 1.00 84.25 115 ILE A CA 1
ATOM 963 C C . ILE A 1 115 ? 28.151 -7.650 -39.639 1.00 84.25 115 ILE A C 1
ATOM 965 O O . ILE A 1 115 ? 28.946 -8.207 -40.392 1.00 84.25 115 ILE A O 1
ATOM 969 N N . SER A 1 116 ? 27.000 -7.153 -40.091 1.00 83.69 116 SER A N 1
ATOM 970 C CA . SER A 1 116 ? 26.595 -7.247 -41.500 1.00 83.69 116 SER A CA 1
ATOM 971 C C . SER A 1 116 ? 27.405 -6.355 -42.452 1.00 83.69 116 SER A C 1
ATOM 973 O O . SER A 1 116 ? 27.312 -6.525 -43.670 1.00 83.69 116 SER A O 1
ATOM 975 N N . ARG A 1 117 ? 28.232 -5.428 -41.943 1.00 87.06 117 ARG A N 1
ATOM 976 C CA . ARG A 1 117 ? 29.089 -4.561 -42.769 1.00 87.06 117 ARG A CA 1
ATOM 977 C C . ARG A 1 117 ? 30.282 -5.351 -43.297 1.00 87.06 117 ARG A C 1
ATOM 979 O O . ARG A 1 117 ? 31.332 -5.420 -42.666 1.00 87.06 117 ARG A O 1
ATOM 986 N N . LYS A 1 118 ? 30.117 -5.926 -44.486 1.00 86.81 118 LYS A N 1
ATOM 987 C CA . LYS A 1 118 ? 31.196 -6.581 -45.230 1.00 86.81 118 LYS A CA 1
ATOM 988 C C . LYS A 1 118 ? 31.888 -5.596 -46.167 1.00 86.81 118 LYS A C 1
ATOM 990 O O . LYS A 1 118 ? 31.245 -4.726 -46.760 1.00 86.81 118 LYS A O 1
ATOM 995 N N . TRP A 1 119 ? 33.204 -5.748 -46.290 1.00 92.56 119 TRP A N 1
ATOM 996 C CA . TRP A 1 119 ? 33.989 -5.058 -47.306 1.00 92.56 119 TRP A CA 1
ATOM 997 C C . TRP A 1 119 ? 33.666 -5.663 -48.670 1.00 92.56 119 TRP A C 1
ATOM 999 O O . TRP A 1 119 ? 33.928 -6.842 -48.886 1.00 92.56 119 TRP A O 1
ATOM 1009 N N . LEU A 1 120 ? 33.048 -4.875 -49.548 1.00 93.81 120 LEU A N 1
ATOM 1010 C CA . LEU A 1 120 ? 32.640 -5.332 -50.872 1.00 93.81 120 LEU A CA 1
ATOM 1011 C C . LEU A 1 120 ? 33.860 -5.386 -51.796 1.00 93.81 120 LEU A C 1
ATOM 1013 O O . LEU A 1 120 ? 34.659 -4.441 -51.825 1.00 93.81 120 LEU A O 1
ATOM 1017 N N . GLU A 1 121 ? 34.003 -6.472 -52.551 1.00 95.19 121 GLU A N 1
ATOM 1018 C CA . GLU A 1 121 ? 35.074 -6.578 -53.536 1.00 95.19 121 GLU A CA 1
ATOM 1019 C C . GLU A 1 121 ? 34.811 -5.641 -54.720 1.00 95.19 121 GLU A C 1
ATOM 1021 O O . GLU A 1 121 ? 33.674 -5.433 -55.149 1.00 95.19 121 GLU A O 1
ATOM 1026 N N . ASP A 1 122 ? 35.876 -5.060 -55.278 1.00 92.75 122 ASP A N 1
ATOM 1027 C CA . ASP A 1 122 ? 35.742 -4.129 -56.401 1.00 92.75 122 ASP A CA 1
ATOM 1028 C C . ASP A 1 122 ? 35.086 -4.788 -57.617 1.00 92.75 122 ASP A C 1
ATOM 1030 O O . ASP A 1 122 ? 34.337 -4.122 -58.326 1.00 92.75 122 ASP A O 1
ATOM 1034 N N . SER A 1 123 ? 35.328 -6.074 -57.862 1.00 94.00 123 SER A N 1
ATOM 1035 C CA . SER A 1 123 ? 34.720 -6.855 -58.950 1.00 94.00 123 SER A CA 1
ATOM 1036 C C . SER A 1 123 ? 33.189 -6.904 -58.869 1.00 94.00 123 SER A C 1
ATOM 1038 O O . SER A 1 123 ? 32.530 -6.883 -59.906 1.00 94.00 123 SER A O 1
ATOM 1040 N N . GLU A 1 124 ? 32.623 -6.909 -57.662 1.00 92.75 124 GLU A N 1
ATOM 1041 C CA . GLU A 1 124 ? 31.184 -7.060 -57.421 1.00 92.75 124 GLU A CA 1
ATOM 1042 C C . GLU A 1 124 ? 30.406 -5.745 -57.597 1.00 92.75 124 GLU A C 1
ATOM 1044 O O . GLU A 1 124 ? 29.205 -5.746 -57.870 1.00 92.75 124 GLU A O 1
ATOM 1049 N N . ALA A 1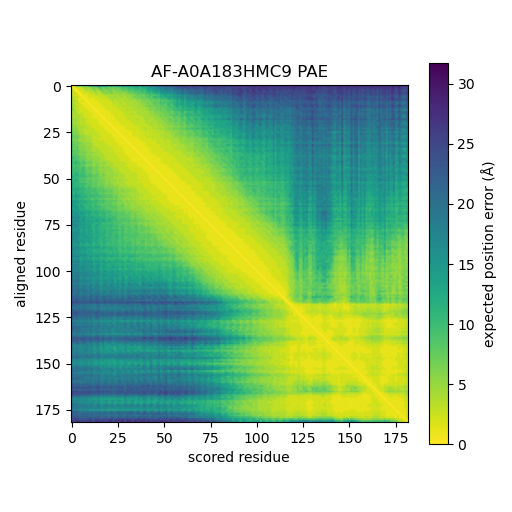 125 ? 31.073 -4.594 -57.472 1.00 94.38 125 ALA A N 1
ATOM 1050 C CA . ALA A 1 125 ? 30.423 -3.292 -57.588 1.00 94.38 125 ALA A CA 1
ATOM 1051 C C . ALA A 1 125 ? 30.381 -2.786 -59.038 1.00 94.38 125 ALA A C 1
ATOM 1053 O O . ALA A 1 125 ? 31.366 -2.254 -59.553 1.00 94.38 125 ALA A O 1
ATOM 1054 N N . ILE A 1 126 ? 29.226 -2.874 -59.695 1.00 97.00 126 ILE A N 1
ATOM 1055 C CA . ILE A 1 126 ? 29.031 -2.330 -61.056 1.00 97.00 126 ILE A CA 1
ATOM 1056 C C . ILE A 1 126 ? 28.641 -0.840 -61.005 1.00 97.00 126 ILE A C 1
ATOM 1058 O O . ILE A 1 126 ? 29.110 -0.028 -61.809 1.00 97.00 126 ILE A O 1
ATOM 1062 N N . ASN A 1 127 ? 27.858 -0.455 -59.996 1.00 97.94 127 ASN A N 1
ATOM 1063 C CA . ASN A 1 127 ? 27.289 0.882 -59.841 1.00 97.94 127 ASN A CA 1
ATOM 1064 C C . ASN A 1 127 ? 27.581 1.438 -58.441 1.00 97.94 127 ASN A C 1
ATOM 1066 O O . ASN A 1 127 ? 27.788 0.690 -57.484 1.00 97.94 127 ASN A O 1
ATOM 1070 N N . CYS A 1 128 ? 27.585 2.765 -58.310 1.00 97.75 128 CYS A N 1
ATOM 1071 C CA . CYS A 1 128 ? 27.690 3.433 -57.016 1.00 97.75 128 CYS A CA 1
ATOM 1072 C C . CYS A 1 128 ? 26.526 3.033 -56.105 1.00 97.75 128 CYS A C 1
ATOM 1074 O O . CYS A 1 128 ? 25.377 3.259 -56.464 1.00 97.75 128 CYS A O 1
ATOM 1076 N N . ARG A 1 129 ? 26.814 2.558 -54.885 1.00 96.75 129 ARG A N 1
ATOM 1077 C CA . ARG A 1 129 ? 25.789 2.083 -53.939 1.00 96.75 129 ARG A CA 1
ATOM 1078 C C . ARG A 1 129 ? 24.765 3.144 -53.500 1.00 96.75 129 ARG A C 1
ATOM 1080 O O . ARG A 1 129 ? 23.737 2.779 -52.944 1.00 96.75 129 ARG A O 1
ATOM 1087 N N . ALA A 1 130 ? 25.054 4.434 -53.686 1.00 97.50 130 ALA A N 1
ATOM 1088 C CA . ALA A 1 130 ? 24.168 5.527 -53.266 1.00 97.50 130 ALA A CA 1
ATOM 1089 C C . ALA A 1 130 ? 23.369 6.169 -54.408 1.00 97.50 130 ALA A C 1
ATOM 1091 O O . ALA A 1 130 ? 22.225 6.545 -54.197 1.00 97.50 130 ALA A O 1
ATOM 1092 N N . CYS A 1 131 ? 23.977 6.370 -55.581 1.00 97.56 131 CYS A N 1
ATOM 1093 C CA . CYS A 1 131 ? 23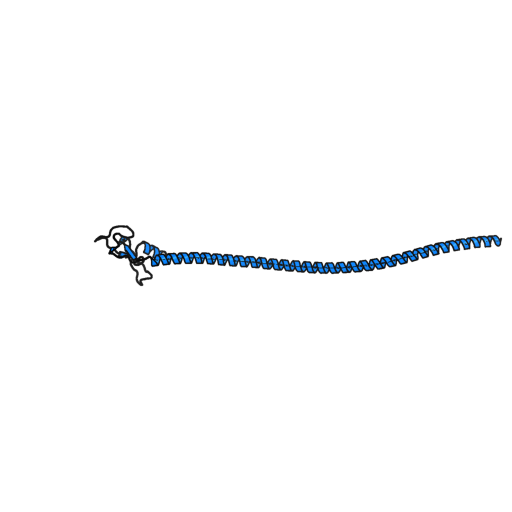.345 7.096 -56.692 1.00 97.56 131 CYS A CA 1
ATOM 1094 C C . CYS A 1 131 ? 23.136 6.242 -57.944 1.00 97.56 131 CYS A C 1
ATOM 1096 O O . CYS A 1 131 ? 22.777 6.785 -58.986 1.00 97.56 131 CYS A O 1
ATOM 1098 N N . ASP A 1 132 ? 23.451 4.948 -57.862 1.00 97.56 132 ASP A N 1
ATOM 1099 C CA . ASP A 1 132 ? 23.301 3.935 -58.909 1.00 97.56 132 ASP A CA 1
ATOM 1100 C C . ASP A 1 132 ? 23.970 4.264 -60.255 1.00 97.56 132 ASP A C 1
ATOM 1102 O O . ASP A 1 132 ? 23.780 3.558 -61.243 1.00 97.56 132 ASP A O 1
ATOM 1106 N N . LYS A 1 133 ? 24.833 5.287 -60.321 1.00 97.88 133 LYS A N 1
ATOM 1107 C CA . LYS A 1 133 ? 25.620 5.590 -61.524 1.00 97.88 133 LYS A CA 1
ATOM 1108 C C . LYS A 1 133 ? 26.672 4.499 -61.770 1.00 97.88 133 LYS A C 1
ATOM 1110 O O . LYS A 1 133 ? 27.374 4.139 -60.818 1.00 97.88 133 LYS A O 1
ATOM 1115 N N . PRO A 1 134 ? 26.838 4.012 -63.015 1.00 97.44 134 PRO A N 1
ATOM 1116 C CA . PRO A 1 134 ? 27.823 2.985 -63.333 1.00 97.44 134 PRO A CA 1
ATOM 1117 C C . PRO A 1 134 ? 29.245 3.513 -63.140 1.00 97.44 134 PRO A C 1
ATOM 1119 O O . PRO A 1 134 ? 29.537 4.689 -63.398 1.00 97.44 134 PRO A O 1
ATOM 1122 N N . PHE A 1 135 ? 30.140 2.643 -62.684 1.00 97.88 135 PHE A N 1
ATOM 1123 C CA . PHE A 1 135 ? 31.559 2.966 -62.621 1.00 97.88 135 PHE A CA 1
ATOM 1124 C C . PHE A 1 135 ? 32.190 2.895 -64.013 1.00 97.88 135 PHE A C 1
ATOM 1126 O O . PHE A 1 135 ? 31.888 2.012 -64.812 1.00 97.88 135 PHE A O 1
ATOM 1133 N N . THR A 1 136 ? 33.076 3.842 -64.304 1.00 95.44 136 THR A N 1
ATOM 1134 C CA . THR A 1 136 ? 33.774 3.974 -65.590 1.00 95.44 136 THR A CA 1
ATOM 1135 C C . THR A 1 136 ? 35.230 4.375 -65.342 1.00 95.44 136 THR A C 1
ATOM 1137 O O . THR A 1 136 ? 35.650 4.559 -64.199 1.00 95.44 136 THR A O 1
ATOM 1140 N N . LEU A 1 137 ? 36.022 4.552 -66.404 1.00 92.88 137 LEU A N 1
ATOM 1141 C CA . LEU A 1 137 ? 37.408 5.025 -66.276 1.00 92.88 137 LEU A CA 1
ATOM 1142 C C . LEU A 1 137 ? 37.508 6.399 -65.586 1.00 92.88 137 LEU A C 1
ATOM 1144 O O . LEU A 1 137 ? 38.479 6.660 -64.877 1.00 92.88 137 LEU A O 1
ATOM 1148 N N . THR A 1 138 ? 36.499 7.260 -65.753 1.00 93.25 138 THR A N 1
ATOM 1149 C CA . THR A 1 138 ? 36.442 8.596 -65.138 1.00 93.25 138 THR A CA 1
ATOM 1150 C C . THR A 1 138 ? 35.627 8.627 -63.844 1.00 93.25 138 THR A C 1
ATOM 1152 O O . THR A 1 138 ? 35.957 9.390 -62.938 1.00 93.25 138 THR A O 1
ATOM 1155 N N . ASN A 1 139 ? 34.607 7.774 -63.702 1.00 95.88 139 ASN A N 1
ATOM 1156 C CA . ASN A 1 139 ? 33.851 7.603 -62.462 1.00 95.88 139 ASN A CA 1
ATOM 1157 C C . ASN A 1 139 ? 34.396 6.402 -61.673 1.00 95.88 139 ASN A C 1
ATOM 1159 O O . ASN A 1 139 ? 33.941 5.273 -61.859 1.00 95.88 139 ASN A O 1
ATOM 1163 N N . ARG A 1 140 ? 35.395 6.643 -60.816 1.00 96.75 140 ARG A N 1
ATOM 1164 C CA . ARG A 1 140 ? 36.136 5.591 -60.099 1.00 96.75 140 ARG A CA 1
ATOM 1165 C C . ARG A 1 140 ? 35.458 5.156 -58.791 1.00 96.75 140 ARG A C 1
ATOM 1167 O O . ARG A 1 140 ? 34.675 5.893 -58.192 1.00 96.75 140 ARG A O 1
ATOM 1174 N N . LYS A 1 141 ? 35.798 3.942 -58.353 1.00 97.81 141 LYS A N 1
ATOM 1175 C CA . LYS A 1 141 ? 35.318 3.289 -57.127 1.00 97.81 141 LYS A CA 1
ATOM 1176 C C . LYS A 1 141 ? 36.032 3.813 -55.882 1.00 97.81 141 LYS A C 1
ATOM 1178 O O . LYS A 1 141 ? 37.251 3.995 -55.885 1.00 97.81 141 LYS A O 1
ATOM 1183 N N . HIS A 1 142 ? 35.278 4.007 -54.803 1.00 97.81 142 HIS A N 1
ATOM 1184 C CA . HIS A 1 142 ? 35.798 4.380 -53.492 1.00 97.81 142 HIS A CA 1
ATOM 1185 C C . HIS A 1 142 ? 35.048 3.665 -52.367 1.00 97.81 142 HIS A C 1
ATOM 1187 O O . HIS A 1 142 ? 33.841 3.839 -52.208 1.00 97.81 142 HIS A O 1
ATOM 1193 N N . HIS A 1 143 ? 35.765 2.930 -51.518 1.00 97.50 143 HIS A N 1
ATOM 1194 C CA . HIS A 1 143 ? 35.155 2.323 -50.336 1.00 97.50 143 HIS A CA 1
ATOM 1195 C C . HIS A 1 143 ? 34.846 3.337 -49.240 1.00 97.50 143 HIS A C 1
ATOM 1197 O O . HIS A 1 143 ? 35.676 4.182 -48.886 1.00 97.50 143 HIS A O 1
ATOM 1203 N N . CYS A 1 144 ? 33.686 3.185 -48.618 1.00 96.81 144 CYS A N 1
ATOM 1204 C CA . CYS A 1 144 ? 33.428 3.756 -47.306 1.00 96.81 144 CYS A CA 1
ATOM 1205 C C . CYS A 1 144 ? 34.101 2.883 -46.241 1.00 96.81 144 CYS A C 1
ATOM 1207 O O . CYS A 1 144 ? 33.761 1.711 -46.094 1.00 96.81 144 CYS A O 1
ATOM 1209 N N . ARG A 1 145 ? 35.016 3.453 -45.448 1.00 95.38 145 ARG A N 1
ATOM 1210 C CA . ARG A 1 145 ? 35.736 2.697 -44.406 1.00 95.38 145 ARG A CA 1
ATOM 1211 C C . ARG A 1 145 ? 34.860 2.334 -43.200 1.00 95.38 145 ARG A C 1
ATOM 1213 O O . ARG A 1 145 ? 35.270 1.515 -42.388 1.00 95.38 145 ARG A O 1
ATOM 1220 N N . GLN A 1 146 ? 33.655 2.904 -43.110 1.00 93.19 146 GLN A N 1
ATOM 1221 C CA . GLN A 1 146 ? 32.691 2.622 -42.045 1.00 93.19 146 GLN A CA 1
ATOM 1222 C C . GLN A 1 146 ? 31.691 1.503 -42.386 1.00 93.19 146 GLN A C 1
ATOM 1224 O O . GLN A 1 146 ? 31.253 0.803 -41.475 1.00 93.19 146 GLN A O 1
ATOM 1229 N N . CYS A 1 147 ? 31.269 1.351 -43.649 1.00 93.88 147 CYS A N 1
ATOM 1230 C CA . CYS A 1 147 ? 30.282 0.331 -44.051 1.00 93.88 147 CYS A CA 1
ATOM 1231 C C . CYS A 1 147 ? 30.799 -0.699 -45.063 1.00 93.88 147 CYS A C 1
ATOM 1233 O O . CYS A 1 147 ? 30.081 -1.647 -45.365 1.00 93.88 147 CYS A O 1
ATOM 1235 N N . GLY A 1 148 ? 32.008 -0.515 -45.601 1.00 94.06 148 GLY A N 1
ATOM 1236 C CA . GLY A 1 148 ? 32.644 -1.447 -46.535 1.00 94.06 148 GLY A CA 1
ATOM 1237 C C . GLY A 1 148 ? 32.093 -1.418 -47.964 1.00 94.06 148 GLY A C 1
ATOM 1238 O O . GLY A 1 148 ? 32.655 -2.067 -48.837 1.00 94.06 148 GLY A O 1
ATOM 1239 N N . GLN A 1 149 ? 31.028 -0.657 -48.227 1.00 96.25 149 GLN A N 1
ATOM 1240 C CA . GLN A 1 149 ? 30.412 -0.537 -49.553 1.00 96.25 149 GLN A CA 1
ATOM 1241 C C . GLN A 1 149 ? 31.169 0.452 -50.457 1.00 96.25 149 GLN A C 1
ATOM 1243 O O . GLN A 1 149 ? 31.931 1.297 -49.971 1.00 96.25 149 GLN A O 1
ATOM 1248 N N . ILE A 1 150 ? 30.926 0.372 -51.770 1.00 97.88 150 ILE A N 1
ATOM 1249 C CA . ILE A 1 150 ? 31.645 1.133 -52.804 1.00 97.88 150 ILE A CA 1
ATOM 1250 C C . ILE A 1 150 ? 30.778 2.265 -53.383 1.00 97.88 150 ILE A C 1
ATOM 1252 O O . ILE A 1 150 ? 29.621 2.076 -53.758 1.00 97.88 150 ILE A O 1
ATOM 1256 N N . PHE A 1 151 ? 31.367 3.458 -53.489 1.00 98.50 151 PHE A N 1
ATOM 1257 C CA . PHE A 1 151 ? 30.717 4.705 -53.895 1.00 98.50 151 PHE A CA 1
ATOM 1258 C C . PHE A 1 151 ? 31.566 5.485 -54.908 1.00 98.50 151 PHE A C 1
ATOM 1260 O O . PHE A 1 151 ? 32.766 5.257 -55.036 1.00 98.50 151 PHE A O 1
ATOM 1267 N N . CYS A 1 152 ? 30.957 6.441 -55.612 1.00 98.44 152 CYS A N 1
ATOM 1268 C CA . CYS A 1 152 ? 31.685 7.448 -56.387 1.00 98.44 152 CYS A CA 1
ATOM 1269 C C . CYS A 1 152 ? 32.195 8.594 -55.492 1.00 98.44 152 CYS A C 1
ATOM 1271 O O . CYS A 1 152 ? 31.858 8.684 -54.305 1.00 98.44 152 CYS A O 1
ATOM 1273 N N . ALA A 1 153 ? 33.008 9.490 -56.061 1.00 97.88 153 ALA A N 1
ATOM 1274 C CA . ALA A 1 153 ? 33.655 10.570 -55.313 1.00 97.88 153 ALA A CA 1
ATOM 1275 C C . ALA A 1 153 ? 32.652 11.530 -54.648 1.00 97.88 153 ALA A C 1
ATOM 1277 O O . ALA A 1 153 ? 32.857 11.919 -53.502 1.00 97.88 153 ALA A O 1
ATOM 1278 N N . SER A 1 154 ? 31.548 11.862 -55.327 1.00 97.75 154 SER A N 1
ATOM 1279 C CA . SER A 1 154 ? 30.519 12.772 -54.802 1.00 97.75 154 SER A CA 1
ATOM 1280 C C . SER A 1 154 ? 29.653 12.152 -53.701 1.00 97.75 154 SER A C 1
ATOM 1282 O O . SER A 1 154 ? 29.161 12.863 -52.832 1.00 97.75 154 SER A O 1
ATOM 1284 N N . CYS A 1 155 ? 29.478 10.828 -53.703 1.00 98.38 155 CYS A N 1
ATOM 1285 C CA . CYS A 1 155 ? 28.730 10.110 -52.664 1.00 98.38 155 CYS A CA 1
ATOM 1286 C C . CYS A 1 155 ? 29.598 9.703 -51.460 1.00 98.38 155 CYS A C 1
ATOM 1288 O O . CYS A 1 155 ? 29.094 9.104 -50.508 1.00 98.38 155 CYS A O 1
ATOM 1290 N N . SER A 1 156 ? 30.902 9.980 -51.519 1.00 97.81 156 SER A N 1
ATOM 1291 C CA . SER A 1 156 ? 31.872 9.684 -50.462 1.00 97.81 156 SER A CA 1
ATOM 1292 C C . SER A 1 156 ? 32.876 10.815 -50.270 1.00 97.81 156 SER A C 1
ATOM 1294 O O . SER A 1 156 ? 34.069 10.577 -50.086 1.00 97.81 156 SER A O 1
ATOM 1296 N N . SER A 1 157 ? 32.403 12.059 -50.354 1.00 96.94 157 SER A N 1
ATOM 1297 C CA . SER A 1 157 ? 33.243 13.261 -50.335 1.00 96.94 157 SER A CA 1
ATOM 1298 C C . SER A 1 157 ? 33.794 13.614 -48.954 1.00 96.94 157 SER A C 1
ATOM 1300 O O . SER A 1 157 ? 34.683 14.455 -48.861 1.00 96.94 157 SER A O 1
ATOM 1302 N N . PHE A 1 158 ? 33.295 12.981 -47.891 1.00 97.19 158 PHE A N 1
ATOM 1303 C CA . PHE A 1 158 ? 33.658 13.304 -46.515 1.00 97.19 158 PHE A CA 1
ATOM 1304 C C . PHE A 1 158 ? 34.663 12.321 -45.910 1.00 97.19 158 PHE A C 1
ATOM 1306 O O . PHE A 1 158 ? 34.790 11.161 -46.318 1.00 97.19 158 PHE A O 1
ATOM 1313 N N . THR A 1 159 ? 35.355 12.789 -44.873 1.00 97.25 159 THR A N 1
ATOM 1314 C CA . THR A 1 159 ? 36.207 11.970 -44.010 1.00 97.25 159 THR A CA 1
ATOM 1315 C C . THR A 1 159 ? 35.739 12.084 -42.570 1.00 97.25 159 THR A C 1
ATOM 1317 O O . THR A 1 159 ? 35.477 13.191 -42.112 1.00 97.25 159 THR A O 1
ATOM 1320 N N . ALA A 1 160 ? 35.686 10.969 -41.846 1.00 95.75 160 ALA A N 1
ATOM 1321 C CA . ALA A 1 160 ? 35.281 10.937 -40.444 1.00 95.75 160 ALA A CA 1
ATOM 1322 C C . ALA A 1 160 ? 36.233 10.070 -39.615 1.00 95.75 160 ALA A C 1
ATOM 1324 O O . ALA A 1 160 ? 36.862 9.141 -40.134 1.00 95.75 160 ALA A O 1
ATOM 1325 N N . LYS A 1 161 ? 36.339 10.369 -38.317 1.00 94.69 161 LYS A N 1
ATOM 1326 C CA . LYS A 1 161 ? 37.034 9.510 -37.353 1.00 94.69 161 LYS A CA 1
ATOM 1327 C C . LYS A 1 161 ? 36.129 8.325 -37.014 1.00 94.69 161 LYS A C 1
ATOM 1329 O O . LYS A 1 161 ? 34.978 8.525 -36.645 1.00 94.69 161 LYS A O 1
ATOM 1334 N N . ILE A 1 162 ? 36.649 7.106 -37.142 1.00 91.50 162 ILE A N 1
ATOM 1335 C CA . ILE A 1 162 ? 35.894 5.867 -36.904 1.00 91.50 162 ILE A CA 1
ATOM 1336 C C . ILE A 1 162 ? 36.645 4.952 -35.940 1.00 91.50 162 ILE A C 1
ATOM 1338 O O . ILE A 1 162 ? 37.859 5.064 -35.805 1.00 91.50 162 ILE A O 1
ATOM 1342 N N . ALA A 1 163 ? 35.949 4.013 -35.297 1.00 87.81 163 ALA A N 1
ATOM 1343 C CA . ALA A 1 163 ? 36.549 3.140 -34.282 1.00 87.81 163 ALA A CA 1
ATOM 1344 C C . ALA A 1 163 ? 37.724 2.289 -34.809 1.00 87.81 163 ALA A C 1
ATOM 1346 O O . ALA A 1 163 ? 38.674 2.028 -34.077 1.00 87.81 163 ALA A O 1
ATOM 1347 N N . SER A 1 164 ? 37.691 1.887 -36.083 1.00 87.31 164 SER A N 1
ATOM 1348 C CA . SER A 1 164 ? 38.724 1.044 -36.699 1.00 87.31 164 SER A CA 1
ATOM 1349 C C . SER A 1 164 ? 39.977 1.801 -37.163 1.00 87.31 164 SER A C 1
ATOM 1351 O O . SER A 1 164 ? 40.935 1.164 -37.595 1.00 87.31 164 SER A O 1
ATOM 1353 N N . SER A 1 165 ? 40.011 3.139 -37.089 1.00 91.75 165 SER A N 1
ATOM 1354 C CA . SER A 1 165 ? 41.146 3.947 -37.557 1.00 91.75 165 SER A CA 1
ATOM 1355 C C . SER A 1 165 ? 41.441 5.122 -36.629 1.00 91.75 165 SER A C 1
ATOM 1357 O O . SER A 1 165 ? 40.561 5.894 -36.262 1.00 91.75 165 SER A O 1
ATOM 1359 N N . ARG A 1 166 ? 42.724 5.327 -36.309 1.00 91.19 166 ARG A N 1
ATOM 1360 C CA . ARG A 1 166 ? 43.174 6.472 -35.497 1.00 91.19 166 ARG A CA 1
ATOM 1361 C C . ARG A 1 166 ? 43.044 7.811 -36.231 1.00 91.19 166 ARG A C 1
ATOM 1363 O O . ARG A 1 166 ? 42.796 8.828 -35.587 1.00 91.19 166 ARG A O 1
ATOM 1370 N N . ASN A 1 167 ? 43.176 7.795 -37.558 1.00 95.38 167 ASN A N 1
ATOM 1371 C CA . ASN A 1 167 ? 43.085 8.976 -38.419 1.00 95.38 167 ASN A CA 1
ATOM 1372 C C . ASN A 1 167 ? 41.713 9.048 -39.113 1.00 95.38 167 ASN A C 1
ATOM 1374 O O . ASN A 1 167 ? 41.126 7.990 -39.371 1.00 95.38 167 ASN A O 1
ATOM 1378 N N . PRO A 1 168 ? 41.214 10.251 -39.466 1.00 96.31 168 PRO A N 1
ATOM 1379 C CA . PRO A 1 168 ? 40.013 10.396 -40.281 1.00 96.31 168 PRO A CA 1
ATOM 1380 C C . PRO A 1 168 ? 40.146 9.660 -41.617 1.00 96.31 168 PRO A C 1
ATOM 1382 O O . PRO A 1 168 ? 41.159 9.771 -42.307 1.00 96.31 168 PRO A O 1
ATOM 1385 N N . VAL A 1 169 ? 39.114 8.909 -41.990 1.00 97.31 169 VAL A N 1
ATOM 1386 C CA . VAL A 1 169 ? 39.084 8.094 -43.212 1.00 97.31 169 VAL A CA 1
ATOM 1387 C C . VAL A 1 169 ? 37.852 8.406 -44.043 1.00 97.31 169 VAL A C 1
ATOM 1389 O O . VAL A 1 169 ? 36.842 8.876 -43.524 1.00 97.31 169 VAL A O 1
ATOM 1392 N N . ARG A 1 170 ? 37.927 8.124 -45.348 1.00 98.00 170 ARG A N 1
ATOM 1393 C CA . ARG A 1 170 ? 36.816 8.337 -46.282 1.00 98.00 170 ARG A CA 1
ATOM 1394 C C . ARG A 1 170 ? 35.580 7.538 -45.869 1.00 98.00 170 ARG A C 1
ATOM 1396 O O . ARG A 1 170 ? 35.650 6.318 -45.693 1.00 98.00 170 ARG A O 1
ATOM 1403 N N . VAL A 1 171 ? 34.441 8.216 -45.818 1.00 97.62 171 VAL A N 1
ATOM 1404 C CA . VAL A 1 171 ? 33.127 7.625 -45.553 1.00 97.62 171 VAL A CA 1
ATOM 1405 C C . VAL A 1 171 ? 32.116 8.094 -46.598 1.00 97.62 171 VAL A C 1
ATOM 1407 O O . VAL A 1 171 ? 32.291 9.143 -47.215 1.00 97.62 171 VAL A O 1
ATOM 1410 N N . CYS A 1 172 ? 31.072 7.301 -46.842 1.00 97.81 172 CYS A N 1
ATOM 1411 C CA . CYS A 1 172 ? 29.945 7.763 -47.648 1.00 97.81 172 CYS A CA 1
ATOM 1412 C C . CYS A 1 172 ? 29.134 8.820 -46.893 1.00 97.81 172 CYS A C 1
ATOM 1414 O O . CYS A 1 172 ? 29.211 8.893 -45.665 1.00 97.81 172 CYS A O 1
ATOM 1416 N N . ASN A 1 173 ? 28.329 9.596 -47.618 1.00 97.25 173 ASN A N 1
ATOM 1417 C CA . ASN A 1 173 ? 27.538 10.685 -47.034 1.00 97.25 173 ASN A CA 1
ATOM 1418 C C . ASN A 1 173 ? 26.620 10.181 -45.904 1.00 97.25 173 ASN A C 1
ATOM 1420 O O . ASN A 1 173 ? 26.637 10.740 -44.815 1.00 97.25 173 ASN A O 1
ATOM 1424 N N . ALA A 1 174 ? 25.945 9.043 -46.104 1.00 95.12 174 ALA A N 1
ATOM 1425 C CA . ALA A 1 174 ? 25.088 8.438 -45.081 1.00 95.12 174 ALA A CA 1
ATOM 1426 C C . ALA A 1 174 ? 25.858 8.028 -43.809 1.00 95.12 174 ALA A C 1
ATOM 1428 O O . ALA A 1 174 ? 25.391 8.246 -42.696 1.00 95.12 174 ALA A O 1
ATOM 1429 N N . CYS A 1 175 ? 27.058 7.447 -43.945 1.00 94.81 175 CYS A N 1
ATOM 1430 C CA . CYS A 1 175 ? 27.880 7.117 -42.777 1.00 94.81 175 CYS A CA 1
ATOM 1431 C C . CYS A 1 175 ? 28.442 8.365 -42.097 1.00 94.81 175 CYS A C 1
ATOM 1433 O O . CYS A 1 175 ? 28.608 8.353 -40.885 1.00 94.81 175 CYS A O 1
ATOM 1435 N N . HIS A 1 176 ? 28.752 9.414 -42.857 1.00 96.44 176 HIS A N 1
ATOM 1436 C CA . HIS A 1 176 ? 29.183 10.686 -42.293 1.00 96.44 176 HIS A CA 1
ATOM 1437 C C . HIS A 1 176 ? 28.077 11.301 -41.430 1.00 96.44 176 HIS A C 1
ATOM 1439 O O . HIS A 1 176 ? 28.332 11.626 -40.278 1.00 96.44 176 HIS A O 1
ATOM 1445 N N . GLU A 1 177 ? 26.848 11.378 -41.943 1.00 95.06 177 GLU A N 1
ATOM 1446 C CA . GLU A 1 177 ? 25.683 11.851 -41.184 1.00 95.06 177 GLU A CA 1
ATOM 1447 C C . GLU A 1 177 ? 25.437 11.002 -39.928 1.00 95.06 177 GLU A C 1
ATOM 1449 O O . GLU A 1 177 ? 25.314 11.553 -38.838 1.00 95.06 177 GLU A O 1
ATOM 1454 N N . GLU A 1 178 ? 25.461 9.666 -40.042 1.00 91.81 178 GLU A N 1
ATOM 1455 C CA . GLU A 1 178 ? 25.301 8.767 -38.885 1.00 91.81 178 GLU A CA 1
ATOM 1456 C C . GLU A 1 178 ? 26.382 9.001 -37.814 1.00 91.81 178 GLU A C 1
ATOM 1458 O O . GLU A 1 178 ? 26.093 8.898 -36.628 1.00 91.81 178 GLU A O 1
ATOM 1463 N N . ILE A 1 179 ? 27.624 9.307 -38.200 1.00 92.12 179 ILE A N 1
ATOM 1464 C CA . ILE A 1 179 ? 28.716 9.565 -37.246 1.00 92.12 179 ILE A CA 1
ATOM 1465 C C . ILE A 1 179 ? 28.577 10.943 -36.589 1.00 92.12 179 ILE A C 1
ATOM 1467 O O . ILE A 1 179 ? 28.906 11.079 -35.417 1.00 92.12 179 ILE A O 1
ATOM 1471 N N . MET A 1 180 ? 28.100 11.953 -3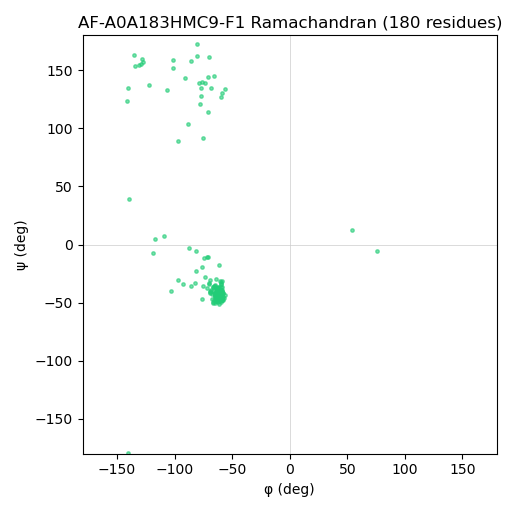7.319 1.00 90.69 180 MET A N 1
ATOM 1472 C CA . MET A 1 180 ? 27.958 13.319 -36.801 1.00 90.69 180 MET A CA 1
ATOM 1473 C C . MET A 1 180 ? 26.747 13.497 -35.873 1.00 90.69 180 MET A C 1
ATOM 1475 O O . MET A 1 180 ? 26.710 14.464 -35.117 1.00 90.69 180 MET A O 1
ATOM 1479 N N . HIS A 1 181 ? 25.768 12.588 -35.936 1.00 84.38 181 HIS A N 1
ATOM 1480 C CA . HIS A 1 181 ? 24.540 12.616 -35.129 1.00 84.38 181 HIS A CA 1
ATOM 1481 C C . HIS A 1 181 ? 24.462 11.521 -34.051 1.00 84.38 181 HIS A C 1
ATOM 1483 O O . HIS A 1 181 ? 23.413 11.359 -33.427 1.00 84.38 181 HIS A O 1
ATOM 1489 N N . ARG A 1 182 ? 25.542 10.762 -33.853 1.00 67.25 182 ARG A N 1
ATOM 1490 C CA . ARG A 1 182 ? 25.726 9.875 -32.696 1.00 67.25 182 ARG A CA 1
ATOM 1491 C C . ARG A 1 182 ? 26.224 10.663 -31.495 1.00 67.25 182 ARG A C 1
ATOM 1493 O O . ARG A 1 182 ? 25.812 10.293 -30.377 1.00 67.25 182 ARG A O 1
#

Mean predicted aligned error: 10.41 Å

Solvent-accessible surface area (backbone atoms only — not comparable to full-atom values): 10048 Å² total; per-residue (Å²): 121,67,67,62,53,52,51,54,52,50,54,51,51,52,51,52,52,50,52,52,51,54,52,49,53,52,50,52,54,50,50,52,53,52,49,51,54,52,52,53,52,52,53,53,52,50,54,50,52,53,50,52,49,51,50,52,53,50,54,52,52,52,50,55,51,51,50,53,50,53,52,52,51,53,52,51,53,53,52,51,54,51,50,53,53,52,50,52,54,49,54,51,50,54,49,51,52,51,52,52,49,52,53,51,51,52,51,52,52,54,48,51,60,53,71,69,47,51,74,59,57,73,88,77,56,61,39,20,76,82,77,64,49,66,59,46,97,86,46,48,86,40,62,15,78,83,51,24,44,47,22,34,65,86,52,31,71,46,65,43,74,48,96,94,38,97,56,67,39,46,18,27,53,70,58,45,52,55,63,77,74,107

Radius of gyration: 60.96 Å; Cα contacts (8 Å, |Δi|>4): 112; chains: 1; bounding box: 118×25×161 Å

Foldseek 3Di:
DVVVVVVVVVVVVVVVVVVVVVVVVVVVVVVVVVVVVVVVVVVVVVVVVVVVVVVVVVVVVVVVVVVVVVVVVVVVVVVVVVVVVVVVVVVVVVVVVVVVVVVVVVVVVVVVQQVQQDQDDPVPDQAAPPPRHGDDPVFDWDAAPRRNGIHTCVQFVDWDDDPVDPDTDTHGPVVVVVRVVD

pLDDT: mean 95.13, std 5.5, range [62.97, 98.56]

Organism: NCBI:txid387005

InterPro domains:
  IPR000306 FYVE zinc finger [PF01363] (118-179)
  IPR000306 FYVE zinc finger [SM00064] (114-181)
  IPR011011 Zinc finger, FYVE/PHD-type [SSF57903] (118-181)
  IPR013083 Zinc finger, RING/FYVE/PHD-type [G3DSA:3.30.40.10] (115-182)
  IPR017455 Zinc finger, FYVE-related [PS50178] (122-180)